Protein AF-A0A2T2XIT1-F1 (afdb_monomer)

Solvent-accessible surface area (backbone atoms only — not comparable to full-atom values): 19067 Å² total; per-residue (Å²): 133,93,66,60,80,88,23,51,51,83,54,64,69,61,53,52,52,50,40,67,77,45,30,64,23,37,41,34,37,58,73,87,85,52,78,48,74,45,82,32,58,40,48,78,48,75,56,98,89,37,48,34,39,38,34,58,44,53,60,85,50,64,64,63,62,37,29,72,80,38,32,56,35,38,36,37,33,76,56,44,42,32,81,44,63,34,88,48,41,94,59,97,61,78,60,51,73,30,37,32,39,37,43,37,33,27,45,40,41,76,54,53,72,68,61,36,52,52,53,51,34,54,50,32,39,68,69,14,65,85,38,92,89,43,65,27,52,87,73,50,57,67,72,58,52,58,56,56,51,70,52,40,42,42,36,37,28,44,46,77,43,79,48,38,36,46,38,58,60,45,87,50,57,72,65,36,44,51,40,45,33,58,51,22,59,70,40,91,50,66,35,27,29,47,41,22,52,50,37,60,73,73,40,75,57,56,95,73,71,68,68,77,50,98,57,53,71,67,53,30,51,48,50,19,52,53,25,45,50,52,24,49,57,50,68,69,46,89,80,69,47,75,66,49,52,53,49,32,51,51,26,24,52,50,12,29,51,28,23,72,75,73,49,53,68,68,48,38,22,52,24,28,33,49,40,9,47,51,28,36,65,73,61,38,25,70,64,3,38,54,24,7,52,50,11,36,47,41,22,63,78,65,65,48,56,41,61,61,38,16,50,18,25,37,28,37,14,32,10,24,47,52,62,67,36,61,67,57,15,54,55,22,46,54,50,16,53,56,22,33,75,65,33,86,51,65,70,62,26,54,51,52,52,46,50,54,70,20,45,85,75,62,49,80,66,132

Radius of gyration: 33.65 Å; Cα contacts (8 Å, |Δi|>4): 587; chains: 1; bounding box: 73×57×92 Å

Secondary structure (DSSP, 8-state):
----GGGB---HHHHHHHHHHS-EEEEEEE-SSSEEEEEEE-EEEEETTEEEEEEEEETT-THHHHHHH--EEEEEEEEEEEEE-GGGSSS----EEEEEEEEEEEEEEEPPHHHHHHHHHHHHHHHHTTSTT---GGGS-HHHHHHHHTTEEEEEEEEEEEEEEEESSTTS-HHHHHHHHHHHHH-S-HHHHHHHHHHHHH----TTS----SS-HHHHHHHHHHHHHHHHHHHH-TT--HHHHHHHHHHHHHHHHHHHHH--HHHHHHHHHHHHHHHHHTT-HHHHHHHHHHHHHHHHHTT--HHHHHHHHHHHHHHHHHHT-HHHHHHHHHHHHHHHHH-SSHHHHHHHHHHHHTTTTTPPP-

InterPro domains:
  IPR007396 Transcriptional regulator PAI 2-type [PF04299] (1-160)
  IPR007396 Transcriptional regulator PAI 2-type [PTHR35802] (1-203)
  IPR012349 FMN-binding split barrel [G3DSA:2.30.110.10] (1-202)

Nearest PDB structures (foldseek):
  4gyo-assembly3_B  TM=5.895E-01  e=9.498E-02  Bacillus subtilis subsp. subtilis str. 168
  4gyo-assembly2_A  TM=5.254E-01  e=9.965E-02  Bacillus subtilis subsp. subtilis str. 168
  4i1a-assembly3_B  TM=3.507E-01  e=1.609E-02  Bacillus subtilis subsp. subtilis str. 168
  4i9e-assembly1_B  TM=5.299E-01  e=3.641E-01  Bacillus subtilis subsp. subtilis str. 168
  8rst-assembly1_A-2  TM=5.987E-01  e=1.046E+00  Bacillus phage phi3T

Sequence (366 aa):
MYIPKYFRLDDMEQVIDLITQQPLGILVTYDGTQSIASHIPFEASVTNGTIALTGHVARANPIWQVLQNSPDALVIFQGPHAYISSSWYEDINVPTWNYLAIHLYGKARIITDDEFRSAMKDLLDRYEVSRPQGRPWNALPSDFRESQMKGIVGLKILMTRVEAAAKMSQNRNPHDYQNIISALERSPDYHDRQVGQIMKHLGHKTEGAQSQAPIDVQVHRTLAAELFNLTWDLIEKTDRTAIDDDQMVNAAHASRWHWGMVGTPLNLARGEWQISRVYSLIGRAEPALFHAKKSLALCLDHQLGDFDLGFAYEAMARACAVQGDLAGRDDNIALAKKCAARVGKESDRSWLLKNVDTIQSLSLPQ

Mean predicted aligned error: 14.79 Å

Foldseek 3Di:
DDADPLFFDPDVVVVLVLCVVQQFKWKWDDQPDDIDIDTWRWDWDDDPNWIKTKTKDFPPPCVQVSLVVPQKIKIKTWAFKDKADCVLDPDDDDIDMWTKMKIFIWGKDWDDPVVVLVVQQVVQCVPFVPDDVGQHPVNDDPVVVVVVPVRMTMMMTITDDMTITGRLVLVDAQSSLVSQLVVLCPDPDPSSNVSSVVSVVVDRPHVPPPPVPVADLVRLVVLLVVLLVLLVVLQPDPDDDPVSLVSSLVSLVSSLVSCVVHNDLLSNLVSLLSNLLSCLLVLNLPSNQVSLVVSCCSCVVVVPALLSNLSSLLSQLSSCVSVVNNVSNVVSLVSSLVSLVVPPDPVSSVLSNQSSVCSNVSGHRD

pLDDT: mean 92.34, std 10.16, range [34.38, 98.69]

Organism: NCBI:txid453960

Structure (mmCIF, N/CA/C/O backbone):
data_AF-A0A2T2XIT1-F1
#
_entry.id   AF-A0A2T2XIT1-F1
#
loop_
_atom_site.group_PDB
_atom_site.id
_atom_site.type_symbol
_atom_site.label_atom_id
_atom_site.label_alt_id
_atom_site.label_comp_id
_atom_site.label_asym_id
_atom_site.label_entity_id
_atom_site.label_seq_id
_atom_site.pdbx_PDB_ins_code
_atom_site.Cartn_x
_atom_site.Cartn_y
_atom_site.Cartn_z
_atom_site.occupancy
_atom_site.B_iso_or_equiv
_atom_site.auth_seq_id
_atom_site.auth_comp_id
_atom_site.auth_asym_id
_atom_site.auth_atom_id
_atom_site.pdbx_PDB_model_num
ATOM 1 N N . MET A 1 1 ? -1.911 0.718 -11.325 1.00 88.06 1 MET A N 1
ATOM 2 C CA . MET A 1 1 ? -2.308 -0.595 -10.777 1.00 88.06 1 MET A CA 1
ATOM 3 C C . MET A 1 1 ? -2.778 -0.415 -9.345 1.00 88.06 1 MET A C 1
ATOM 5 O O . MET A 1 1 ? -2.295 0.477 -8.661 1.00 88.06 1 MET A O 1
ATOM 9 N N . TYR A 1 2 ? -3.737 -1.223 -8.891 1.00 88.25 2 TYR A N 1
ATOM 10 C CA . TYR A 1 2 ? -4.171 -1.196 -7.493 1.00 88.25 2 TYR A CA 1
ATOM 11 C C . TYR A 1 2 ? -3.200 -2.010 -6.632 1.00 88.25 2 TYR A C 1
ATOM 13 O O . TYR A 1 2 ? -3.006 -3.198 -6.889 1.00 88.25 2 TYR A O 1
ATOM 21 N N . ILE A 1 3 ? -2.598 -1.378 -5.621 1.00 91.31 3 ILE A N 1
ATOM 22 C CA . ILE A 1 3 ? -1.613 -2.016 -4.739 1.00 91.31 3 ILE A CA 1
ATOM 23 C C . ILE A 1 3 ? -2.051 -1.832 -3.280 1.00 91.31 3 ILE A C 1
ATOM 25 O O . ILE A 1 3 ? -1.960 -0.722 -2.743 1.00 91.31 3 ILE A O 1
ATOM 29 N N . PRO A 1 4 ? -2.522 -2.899 -2.608 1.00 88.31 4 PRO A N 1
ATOM 30 C CA . PRO A 1 4 ? -2.751 -2.871 -1.169 1.00 88.31 4 PRO A CA 1
ATOM 31 C C . PRO A 1 4 ? -1.506 -2.398 -0.409 1.00 88.31 4 PRO A C 1
ATOM 33 O O . PRO A 1 4 ? -0.383 -2.734 -0.779 1.00 88.31 4 PRO A O 1
ATOM 36 N N . LYS A 1 5 ? -1.698 -1.660 0.693 1.00 82.19 5 LYS A N 1
ATOM 37 C CA . LYS A 1 5 ? -0.603 -1.056 1.482 1.00 82.19 5 LYS A CA 1
ATOM 38 C C . LYS A 1 5 ? 0.491 -2.057 1.875 1.00 82.19 5 LYS A C 1
ATOM 40 O O . LYS A 1 5 ? 1.664 -1.720 1.799 1.00 82.19 5 LYS A O 1
ATOM 45 N N . TYR A 1 6 ? 0.119 -3.286 2.233 1.00 79.62 6 TYR A N 1
ATOM 46 C CA . TYR A 1 6 ? 1.063 -4.343 2.617 1.00 79.62 6 TYR A CA 1
ATOM 47 C C . TYR A 1 6 ? 2.075 -4.706 1.523 1.00 79.62 6 TYR A C 1
ATOM 49 O O . TYR A 1 6 ? 3.191 -5.115 1.847 1.00 79.62 6 TYR A O 1
ATOM 57 N N . PHE A 1 7 ? 1.681 -4.549 0.256 1.00 89.50 7 PHE A N 1
ATOM 58 C CA . PHE A 1 7 ? 2.429 -4.999 -0.918 1.00 89.50 7 PHE A CA 1
ATOM 59 C C . PHE A 1 7 ? 3.111 -3.859 -1.669 1.00 89.50 7 PHE A C 1
ATOM 61 O O . PHE A 1 7 ? 3.769 -4.118 -2.671 1.00 89.50 7 PHE A O 1
ATOM 68 N N . ARG A 1 8 ? 2.943 -2.608 -1.226 1.00 89.88 8 ARG A N 1
ATOM 69 C CA . ARG A 1 8 ? 3.625 -1.470 -1.842 1.00 89.88 8 ARG A CA 1
ATOM 70 C C . ARG A 1 8 ? 5.126 -1.547 -1.594 1.00 89.88 8 ARG A C 1
ATOM 72 O O . ARG A 1 8 ? 5.561 -1.821 -0.475 1.00 89.88 8 ARG A O 1
ATOM 79 N N . LEU A 1 9 ? 5.883 -1.303 -2.656 1.00 88.69 9 LEU A N 1
ATOM 80 C CA . LEU A 1 9 ? 7.324 -1.121 -2.622 1.00 88.69 9 LEU A CA 1
ATOM 81 C C . LEU A 1 9 ? 7.610 0.365 -2.863 1.00 88.69 9 LEU A C 1
ATOM 83 O O . LEU A 1 9 ? 7.643 0.814 -4.004 1.00 88.69 9 LEU A O 1
ATOM 87 N N . ASP A 1 10 ? 7.736 1.124 -1.775 1.00 84.50 10 ASP A N 1
ATOM 88 C CA . ASP A 1 10 ? 7.898 2.586 -1.821 1.00 84.50 10 ASP A CA 1
ATOM 89 C C . ASP A 1 10 ? 9.383 3.020 -1.835 1.00 84.50 10 ASP A C 1
ATOM 91 O O . ASP A 1 10 ? 9.687 4.187 -2.076 1.00 84.50 10 ASP A O 1
ATOM 95 N N . ASP A 1 11 ? 10.312 2.091 -1.583 1.00 85.50 11 ASP A N 1
ATOM 96 C CA . ASP A 1 11 ? 11.753 2.347 -1.624 1.00 85.50 11 ASP A CA 1
ATOM 97 C C . ASP A 1 11 ? 12.245 2.405 -3.077 1.00 85.50 11 ASP A C 1
ATOM 99 O O . ASP A 1 11 ? 12.305 1.398 -3.788 1.00 85.50 11 ASP A O 1
ATOM 103 N N . MET A 1 12 ? 12.587 3.614 -3.516 1.00 86.56 12 MET A N 1
ATOM 104 C CA . MET A 1 12 ? 12.996 3.873 -4.889 1.00 86.56 12 MET A CA 1
ATOM 105 C C . MET A 1 12 ? 14.352 3.262 -5.244 1.00 86.56 12 MET A C 1
ATOM 107 O O . MET A 1 12 ? 14.532 2.887 -6.402 1.00 86.56 12 MET A O 1
ATOM 111 N N . GLU A 1 13 ? 15.277 3.124 -4.290 1.00 87.19 13 GLU A N 1
ATOM 112 C CA . GLU A 1 13 ? 16.561 2.456 -4.540 1.00 87.19 13 GLU A CA 1
ATOM 113 C C . GLU A 1 13 ? 16.319 0.977 -4.845 1.00 87.19 13 GLU A C 1
ATOM 115 O O . GLU A 1 13 ? 16.775 0.478 -5.873 1.00 87.19 13 GLU A O 1
ATOM 120 N N . GLN A 1 14 ? 15.466 0.317 -4.053 1.00 85.94 14 GLN A N 1
ATOM 121 C CA . GLN A 1 14 ? 15.066 -1.069 -4.317 1.00 85.94 14 GLN A CA 1
ATOM 122 C C . GLN A 1 14 ? 14.370 -1.224 -5.673 1.00 85.94 14 GLN A C 1
ATOM 124 O O . GLN A 1 14 ? 14.633 -2.181 -6.399 1.00 85.94 14 GLN A O 1
ATOM 129 N N . VAL A 1 15 ? 13.492 -0.288 -6.054 1.00 90.06 15 VAL A N 1
ATOM 130 C CA . VAL A 1 15 ? 12.851 -0.306 -7.380 1.00 90.06 15 VAL A CA 1
ATOM 131 C C . VAL A 1 15 ? 13.895 -0.249 -8.500 1.00 90.06 15 VAL A C 1
ATOM 133 O O . VAL A 1 15 ? 13.788 -0.997 -9.471 1.00 90.06 15 VAL A O 1
ATOM 136 N N . ILE A 1 16 ? 14.908 0.609 -8.379 1.00 90.88 16 ILE A N 1
ATOM 137 C CA . ILE A 1 16 ? 15.967 0.754 -9.388 1.00 90.88 16 ILE A CA 1
ATOM 138 C C . ILE A 1 16 ? 16.855 -0.489 -9.443 1.00 90.88 16 ILE A C 1
ATOM 140 O O . ILE A 1 16 ? 17.170 -0.963 -10.539 1.00 90.88 16 ILE A O 1
ATOM 144 N N . ASP A 1 17 ? 17.217 -1.051 -8.293 1.00 88.69 17 ASP A N 1
ATOM 145 C CA . ASP A 1 17 ? 17.997 -2.286 -8.217 1.00 88.69 17 ASP A CA 1
ATOM 146 C C . ASP A 1 17 ? 17.271 -3.442 -8.908 1.00 88.69 17 ASP A C 1
ATOM 148 O O . ASP A 1 17 ? 17.875 -4.195 -9.675 1.00 88.69 17 ASP A O 1
ATOM 152 N N . LEU A 1 18 ? 15.956 -3.547 -8.711 1.00 89.19 18 LEU A N 1
ATOM 153 C CA . LEU A 1 18 ? 15.125 -4.561 -9.357 1.00 89.19 18 LEU A CA 1
ATOM 154 C C . LEU A 1 18 ? 15.066 -4.385 -10.876 1.00 89.19 18 LEU A C 1
ATOM 156 O O . LEU A 1 18 ? 15.228 -5.361 -11.607 1.00 89.19 18 LEU A O 1
ATOM 160 N N . ILE A 1 19 ? 14.891 -3.153 -11.361 1.00 92.88 19 ILE A N 1
ATOM 161 C CA . ILE A 1 19 ? 14.938 -2.853 -12.802 1.00 92.88 19 ILE A CA 1
ATOM 162 C C . ILE A 1 19 ? 16.310 -3.226 -13.375 1.00 92.88 19 ILE A C 1
ATOM 164 O O . ILE A 1 19 ? 16.397 -3.810 -14.451 1.00 92.88 19 ILE A O 1
ATOM 168 N N . THR A 1 20 ? 17.387 -2.942 -12.643 1.00 89.69 20 THR A N 1
ATOM 169 C CA . THR A 1 20 ? 18.760 -3.239 -13.076 1.00 89.69 20 THR A CA 1
ATOM 170 C C . THR A 1 20 ? 19.020 -4.745 -13.150 1.00 89.69 20 THR A C 1
ATOM 172 O O . THR A 1 20 ? 19.697 -5.214 -14.064 1.00 89.69 20 THR A O 1
ATOM 175 N N . GLN A 1 21 ? 18.456 -5.523 -12.223 1.00 87.31 21 GLN A N 1
ATOM 176 C CA . GLN A 1 21 ? 18.542 -6.987 -12.227 1.00 87.31 21 GLN A CA 1
ATOM 177 C C . GLN A 1 21 ? 17.651 -7.632 -13.300 1.00 87.31 21 GLN A C 1
ATOM 179 O O . GLN A 1 21 ? 17.937 -8.742 -13.754 1.00 87.31 21 GLN A O 1
ATOM 184 N N . GLN A 1 22 ? 16.579 -6.953 -13.712 1.00 89.38 22 GLN A N 1
ATOM 185 C CA . GLN A 1 22 ? 15.609 -7.435 -14.696 1.00 89.38 22 GLN A CA 1
ATOM 186 C C . GLN A 1 22 ? 15.346 -6.372 -15.766 1.00 89.38 22 GLN A C 1
ATOM 188 O O . GLN A 1 22 ? 14.248 -5.828 -15.855 1.00 89.38 22 GLN A O 1
ATOM 193 N N . PRO A 1 23 ? 16.341 -6.087 -16.620 1.00 93.31 23 PRO A N 1
ATOM 194 C CA . PRO A 1 23 ? 16.310 -4.931 -17.511 1.00 93.31 23 PRO A CA 1
ATOM 195 C C . PRO A 1 23 ? 15.331 -5.087 -18.679 1.00 93.31 23 PRO A C 1
ATOM 197 O O . PRO A 1 23 ? 15.067 -4.119 -19.384 1.00 93.31 23 PRO A O 1
ATOM 200 N N . LEU A 1 24 ? 14.789 -6.283 -18.931 1.00 96.06 24 LEU A N 1
ATOM 201 C CA . LEU A 1 24 ? 13.838 -6.511 -20.017 1.00 96.06 24 LEU A CA 1
ATOM 202 C C . LEU A 1 24 ? 12.430 -6.060 -19.600 1.00 96.06 24 LEU A C 1
ATOM 204 O O . LEU A 1 24 ? 11.687 -6.812 -18.973 1.00 96.06 24 LEU A O 1
ATOM 208 N N . GLY A 1 25 ? 12.067 -4.835 -19.971 1.00 97.81 25 GLY A N 1
ATOM 209 C CA . GLY A 1 25 ? 10.743 -4.270 -19.729 1.00 97.81 25 GLY A CA 1
ATOM 210 C C . GLY A 1 25 ? 9.798 -4.440 -20.917 1.00 97.81 25 GLY A C 1
ATOM 211 O O . GLY A 1 25 ? 10.217 -4.660 -22.054 1.00 97.81 25 GLY A O 1
ATOM 212 N N . ILE A 1 26 ? 8.501 -4.284 -20.667 1.00 98.56 26 ILE A N 1
ATOM 213 C CA . ILE A 1 26 ? 7.461 -4.191 -21.694 1.00 98.56 26 ILE A CA 1
ATOM 214 C C . ILE A 1 26 ? 7.050 -2.728 -21.801 1.00 98.56 26 ILE A C 1
ATOM 216 O O . ILE A 1 26 ? 6.405 -2.191 -20.903 1.00 98.56 26 ILE A O 1
ATOM 220 N N . LEU A 1 27 ? 7.423 -2.081 -22.901 1.00 98.56 27 LEU A N 1
ATOM 221 C CA . LEU A 1 27 ? 6.946 -0.749 -23.248 1.00 98.56 27 LEU A CA 1
ATOM 222 C C . LEU A 1 27 ? 5.565 -0.864 -23.881 1.00 98.56 27 LEU A C 1
ATOM 224 O O . LEU A 1 27 ? 5.416 -1.550 -24.887 1.00 98.56 27 LEU A O 1
ATOM 228 N N . VAL A 1 28 ? 4.591 -0.155 -23.326 1.00 98.31 28 VAL A N 1
ATOM 229 C CA . VAL A 1 28 ? 3.219 -0.047 -23.813 1.00 98.31 28 VAL A CA 1
ATOM 230 C C . VAL A 1 28 ? 2.926 1.413 -24.144 1.00 98.31 28 VAL A C 1
ATOM 232 O O . VAL A 1 28 ? 3.193 2.312 -23.345 1.00 98.31 28 VAL A O 1
ATOM 235 N N . THR A 1 29 ? 2.350 1.648 -25.317 1.00 97.56 29 THR A N 1
ATOM 236 C CA . THR A 1 29 ? 1.834 2.958 -25.737 1.00 97.56 29 THR A CA 1
ATOM 237 C C . THR A 1 29 ? 0.494 2.785 -26.458 1.00 97.56 29 THR A C 1
ATOM 239 O O . THR A 1 29 ? 0.029 1.660 -26.648 1.00 97.56 29 THR A O 1
ATOM 242 N N . TYR A 1 30 ? -0.160 3.888 -26.812 1.00 96.12 30 TYR A N 1
ATOM 243 C CA . TYR A 1 30 ? -1.478 3.916 -27.440 1.00 96.12 30 TYR A CA 1
ATOM 244 C C . TYR A 1 30 ? -1.423 4.750 -28.718 1.00 96.12 30 TYR A C 1
ATOM 246 O O . TYR A 1 30 ? -1.049 5.922 -28.676 1.00 96.12 30 TYR A O 1
ATOM 254 N N . ASP A 1 31 ? -1.806 4.155 -29.847 1.00 93.44 31 ASP A N 1
ATOM 255 C CA . ASP A 1 31 ? -1.723 4.799 -31.166 1.00 93.44 31 ASP A CA 1
ATOM 256 C C . ASP A 1 31 ? -2.936 5.683 -31.513 1.00 93.44 31 ASP A C 1
ATOM 258 O O . ASP A 1 31 ? -3.019 6.225 -32.613 1.00 93.44 31 ASP A O 1
ATOM 262 N N . GLY A 1 32 ? -3.878 5.843 -30.578 1.00 93.25 32 GLY A N 1
ATOM 263 C CA . GLY A 1 32 ? -5.159 6.513 -30.807 1.00 93.25 32 GLY A CA 1
ATOM 264 C C . GLY A 1 32 ? -6.320 5.541 -31.028 1.00 93.25 32 GLY A C 1
ATOM 265 O O . GLY A 1 32 ? -7.470 5.927 -30.815 1.00 93.25 32 GLY A O 1
ATOM 266 N N . THR A 1 33 ? -6.031 4.282 -31.370 1.00 94.38 33 THR A N 1
ATOM 267 C CA . THR A 1 33 ? -7.023 3.228 -31.642 1.00 94.38 33 THR A CA 1
ATOM 268 C C . THR A 1 33 ? -6.829 1.976 -30.788 1.00 94.38 33 THR A C 1
ATOM 270 O O . THR A 1 33 ? -7.809 1.382 -30.340 1.00 94.38 33 THR A O 1
ATOM 273 N N . GLN A 1 34 ? -5.584 1.581 -30.522 1.00 95.06 34 GLN A N 1
ATOM 274 C CA . GLN A 1 34 ? -5.239 0.389 -29.755 1.00 95.06 34 GLN A CA 1
ATOM 275 C C . GLN A 1 34 ? -3.923 0.566 -28.995 1.00 95.06 34 GLN A C 1
ATOM 277 O O . GLN A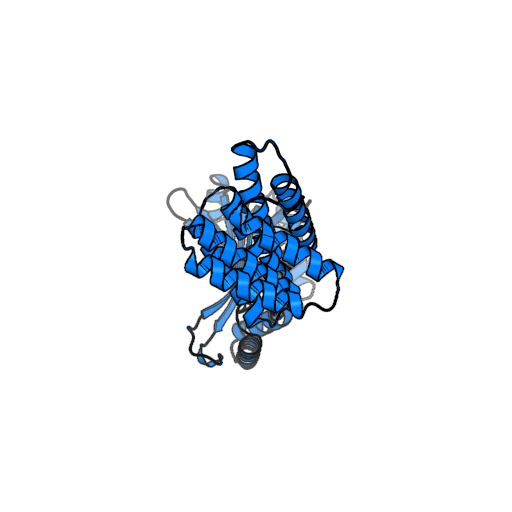 1 34 ? -3.083 1.414 -29.312 1.00 95.06 34 GLN A O 1
ATOM 282 N N . SER A 1 35 ? -3.734 -0.262 -27.969 1.00 96.31 35 SER A N 1
ATOM 283 C CA . SER A 1 35 ? -2.448 -0.369 -27.290 1.00 96.31 35 SER A CA 1
ATOM 284 C C . SER A 1 35 ? -1.481 -1.214 -28.112 1.00 96.31 35 SER A C 1
ATOM 286 O O . SER A 1 35 ? -1.832 -2.299 -28.571 1.00 96.31 35 SER A O 1
ATOM 288 N N . ILE A 1 36 ? -0.243 -0.746 -28.237 1.00 95.62 36 ILE A N 1
ATOM 289 C CA . ILE A 1 36 ? 0.864 -1.504 -28.821 1.00 95.62 36 ILE A CA 1
ATOM 290 C C . ILE A 1 36 ? 1.941 -1.722 -27.764 1.00 95.62 36 ILE A C 1
ATOM 292 O O . ILE A 1 36 ? 2.156 -0.867 -26.902 1.00 95.62 36 ILE A O 1
ATOM 296 N N . ALA A 1 37 ? 2.613 -2.869 -27.831 1.00 97.75 37 ALA A N 1
ATOM 297 C CA . ALA A 1 37 ? 3.621 -3.253 -26.856 1.00 97.75 37 ALA A CA 1
ATOM 298 C C . ALA A 1 37 ? 4.911 -3.745 -27.517 1.00 97.75 37 ALA A C 1
ATOM 300 O O . ALA A 1 37 ? 4.900 -4.303 -28.615 1.00 97.75 37 ALA A O 1
ATOM 301 N N . SER A 1 38 ? 6.045 -3.548 -26.851 1.00 98.00 38 SER A N 1
ATOM 302 C CA . SER A 1 38 ? 7.346 -4.076 -27.268 1.00 98.00 38 SER A CA 1
ATOM 303 C C . SER A 1 38 ? 8.192 -4.444 -26.057 1.00 98.00 38 SER A C 1
ATOM 305 O O . SER A 1 38 ? 8.284 -3.674 -25.104 1.00 98.00 38 SER A O 1
ATOM 307 N N . HIS A 1 39 ? 8.830 -5.612 -26.112 1.00 98.06 39 HIS A N 1
ATOM 308 C CA . HIS A 1 39 ? 9.788 -6.051 -25.100 1.00 98.06 39 HIS A CA 1
ATOM 309 C C . HIS A 1 39 ? 11.143 -5.406 -25.403 1.00 98.06 39 HIS A C 1
ATOM 311 O O . HIS A 1 39 ? 11.679 -5.596 -26.496 1.00 98.06 39 HIS A O 1
ATOM 317 N N . ILE A 1 40 ? 11.661 -4.604 -24.476 1.00 96.50 40 ILE A N 1
ATOM 318 C CA . ILE A 1 40 ? 12.835 -3.751 -24.677 1.00 96.50 40 ILE A CA 1
ATOM 319 C C . ILE A 1 40 ? 13.733 -3.833 -23.437 1.00 96.50 40 ILE A C 1
ATOM 321 O O . ILE A 1 40 ? 13.252 -3.613 -22.324 1.00 96.50 40 ILE A O 1
ATOM 325 N N . PRO A 1 41 ? 15.037 -4.115 -23.603 1.00 95.44 41 PRO A N 1
ATOM 326 C CA . PRO A 1 41 ? 16.015 -3.901 -22.548 1.00 95.44 41 PRO A CA 1
ATOM 327 C C . PRO A 1 41 ? 16.156 -2.407 -22.239 1.00 95.44 41 PRO A C 1
ATOM 329 O O . PRO A 1 41 ? 16.408 -1.604 -23.142 1.00 95.44 41 PRO A O 1
ATOM 332 N N . PHE A 1 42 ? 16.014 -2.044 -20.970 1.00 96.38 42 PHE A N 1
ATOM 333 C CA . PHE A 1 42 ? 16.132 -0.680 -20.486 1.00 96.38 42 PHE A CA 1
ATOM 334 C C . PHE A 1 42 ? 17.285 -0.516 -19.507 1.00 96.38 42 PHE A C 1
ATOM 336 O O . PHE A 1 42 ? 17.511 -1.323 -18.610 1.00 96.38 42 PHE A O 1
ATOM 343 N N . GLU A 1 43 ? 17.951 0.614 -19.666 1.00 93.31 43 GLU A N 1
ATOM 344 C CA . GLU A 1 43 ? 18.967 1.147 -18.784 1.00 93.31 43 GLU A CA 1
ATOM 345 C C . GLU A 1 43 ? 18.349 2.241 -17.918 1.00 93.31 43 GLU A C 1
ATOM 347 O O . GLU A 1 43 ? 17.889 3.264 -18.437 1.00 93.31 43 GLU A O 1
ATOM 352 N N . ALA A 1 44 ? 18.301 2.008 -16.606 1.00 94.00 44 ALA A N 1
ATOM 353 C CA . ALA A 1 44 ? 17.771 2.964 -15.646 1.00 94.00 44 ALA A CA 1
ATOM 354 C C . ALA A 1 44 ? 18.863 3.923 -15.163 1.00 94.00 44 ALA A C 1
ATOM 356 O O . ALA A 1 44 ? 19.982 3.519 -14.854 1.00 94.00 44 ALA A O 1
ATOM 357 N N . SER A 1 45 ? 18.522 5.204 -15.061 1.00 90.94 45 SER A N 1
ATOM 358 C CA . SER A 1 45 ? 19.355 6.210 -14.409 1.00 90.94 45 SER A CA 1
ATOM 359 C C . SER A 1 45 ? 18.503 7.172 -13.593 1.00 90.94 45 SER A C 1
ATOM 361 O O . SER A 1 45 ? 17.316 7.360 -13.865 1.00 90.94 45 SER A O 1
ATOM 363 N N . VAL A 1 46 ? 19.111 7.783 -12.578 1.00 90.81 46 VAL A N 1
ATOM 364 C CA . VAL A 1 46 ? 18.459 8.785 -11.730 1.00 90.81 46 VAL A CA 1
ATOM 365 C C . VAL A 1 46 ? 19.195 10.103 -11.861 1.00 90.81 46 VAL A C 1
ATOM 367 O O . VAL A 1 46 ? 20.416 10.166 -11.748 1.00 90.81 46 VAL A O 1
ATOM 370 N N . THR A 1 47 ? 18.458 11.182 -12.090 1.00 85.88 47 THR A N 1
ATOM 371 C CA . THR A 1 47 ? 19.008 12.541 -12.079 1.00 85.88 47 THR A CA 1
ATOM 372 C C . THR A 1 47 ? 18.042 13.447 -11.337 1.00 85.88 47 THR A C 1
ATOM 374 O O . THR A 1 47 ? 16.869 13.516 -11.696 1.00 85.88 47 THR A O 1
ATOM 377 N N . ASN A 1 48 ? 18.514 14.123 -10.284 1.00 85.06 48 ASN A N 1
ATOM 378 C CA . ASN A 1 48 ? 17.693 14.999 -9.435 1.00 85.06 48 ASN A CA 1
ATOM 379 C C . ASN A 1 48 ? 16.389 14.325 -8.955 1.00 85.06 48 ASN A C 1
ATOM 381 O O . ASN A 1 48 ? 15.314 14.917 -9.018 1.00 85.06 48 ASN A O 1
ATOM 385 N N . GLY A 1 49 ? 16.469 13.051 -8.554 1.00 81.50 49 GLY A N 1
ATOM 386 C CA . GLY A 1 49 ? 15.315 12.267 -8.093 1.00 81.50 49 GLY A CA 1
ATOM 387 C C . GLY A 1 49 ? 14.347 11.809 -9.193 1.00 81.50 49 GLY A C 1
ATOM 388 O O . GLY A 1 49 ? 13.366 11.139 -8.891 1.00 81.50 49 GLY A O 1
ATOM 389 N N . THR A 1 50 ? 14.608 12.127 -10.464 1.00 88.62 50 THR A N 1
ATOM 390 C CA . THR A 1 50 ? 13.803 11.660 -11.602 1.00 88.62 50 THR A CA 1
ATOM 391 C C . THR A 1 50 ? 14.440 10.424 -12.224 1.00 88.62 50 THR A C 1
ATOM 393 O O . THR A 1 50 ? 15.616 10.455 -12.589 1.00 88.62 50 THR A O 1
ATOM 396 N N . ILE A 1 51 ? 13.657 9.354 -12.383 1.00 93.56 51 ILE A N 1
ATOM 397 C CA . ILE A 1 51 ? 14.085 8.149 -13.102 1.00 93.56 51 ILE A CA 1
ATOM 398 C C . ILE A 1 51 ? 13.957 8.383 -14.606 1.00 93.56 51 ILE A C 1
ATOM 400 O O . ILE A 1 51 ? 12.913 8.818 -15.098 1.00 93.56 51 ILE A O 1
ATOM 404 N N . ALA A 1 52 ? 15.003 8.032 -15.344 1.00 95.62 52 ALA A N 1
ATOM 405 C CA . ALA A 1 52 ? 14.983 7.916 -16.789 1.00 95.62 52 ALA A CA 1
ATOM 406 C C . ALA A 1 52 ? 15.259 6.467 -17.196 1.00 95.62 52 ALA A C 1
ATOM 408 O O . ALA A 1 52 ? 16.161 5.829 -16.660 1.00 95.62 52 ALA A O 1
ATOM 409 N N . LEU A 1 53 ? 14.503 5.966 -18.171 1.00 97.19 53 LEU A N 1
ATOM 410 C CA . LEU A 1 53 ? 14.788 4.692 -18.828 1.00 97.19 53 LEU A CA 1
ATOM 411 C C . LEU A 1 53 ? 15.272 4.956 -20.246 1.00 97.19 53 LEU A C 1
ATOM 413 O O . LEU A 1 53 ? 14.617 5.683 -20.995 1.00 97.19 53 LEU A O 1
ATOM 417 N N . THR A 1 54 ? 16.397 4.353 -20.614 1.00 97.12 54 THR A N 1
ATOM 418 C CA . THR A 1 54 ? 16.969 4.437 -21.961 1.00 97.12 54 THR A CA 1
ATOM 419 C C . THR A 1 54 ? 16.964 3.058 -22.599 1.00 97.12 54 THR A C 1
ATOM 421 O O . THR A 1 54 ? 17.413 2.094 -21.993 1.00 97.12 54 THR A O 1
ATOM 424 N N . GLY A 1 55 ? 16.435 2.947 -23.810 1.00 96.75 55 GLY A N 1
ATOM 425 C CA . GLY A 1 55 ? 16.347 1.687 -24.544 1.00 96.75 55 GLY A CA 1
ATOM 426 C C . GLY A 1 55 ? 16.381 1.939 -26.042 1.00 96.75 55 GLY A C 1
ATOM 427 O O . GLY A 1 55 ? 16.519 3.079 -26.487 1.00 96.75 55 GLY A O 1
ATOM 428 N N . HIS A 1 56 ? 16.248 0.889 -26.843 1.00 97.44 56 HIS A N 1
ATOM 429 C CA . HIS A 1 56 ? 16.152 1.041 -28.290 1.00 97.44 56 HIS A CA 1
ATOM 430 C C . HIS A 1 56 ? 15.243 -0.009 -28.914 1.00 97.44 56 HIS A C 1
ATOM 432 O O . HIS A 1 56 ? 15.013 -1.081 -28.359 1.00 97.44 56 HIS A O 1
ATOM 438 N N . VAL A 1 57 ? 14.744 0.311 -30.102 1.00 97.81 57 VAL A N 1
ATOM 439 C CA . VAL A 1 57 ? 13.943 -0.595 -30.927 1.00 97.81 57 VAL A CA 1
ATOM 440 C C . VAL A 1 57 ? 14.514 -0.667 -32.333 1.00 97.81 57 VAL A C 1
ATOM 442 O O . VAL A 1 57 ? 15.203 0.250 -32.781 1.00 97.81 57 VAL A O 1
ATOM 445 N N . ALA A 1 58 ? 14.208 -1.743 -33.056 1.00 97.88 58 ALA A N 1
ATOM 446 C CA . ALA A 1 58 ? 14.452 -1.791 -34.492 1.00 97.88 58 ALA A CA 1
ATOM 447 C C . ALA A 1 58 ? 13.727 -0.629 -35.184 1.00 97.88 58 ALA A C 1
ATOM 449 O O . ALA A 1 58 ? 12.584 -0.321 -34.849 1.00 97.88 58 ALA A O 1
ATOM 450 N N . ARG A 1 59 ? 14.348 -0.021 -36.197 1.00 96.88 59 ARG A N 1
ATOM 451 C CA . ARG A 1 59 ? 13.753 1.104 -36.938 1.00 96.88 59 ARG A CA 1
ATOM 452 C C . ARG A 1 59 ? 12.414 0.754 -37.597 1.00 96.88 59 ARG A C 1
ATOM 454 O O . ARG A 1 59 ? 11.574 1.631 -37.769 1.00 96.88 59 ARG A O 1
ATOM 461 N N . ALA A 1 60 ? 12.205 -0.519 -37.930 1.00 97.19 60 ALA A N 1
ATOM 462 C CA . ALA A 1 60 ? 10.950 -1.026 -38.483 1.00 97.19 60 ALA A CA 1
ATOM 463 C C . ALA A 1 60 ? 9.822 -1.183 -37.443 1.00 97.19 60 ALA A C 1
ATOM 465 O O . ALA A 1 60 ? 8.670 -1.358 -37.830 1.00 97.19 60 ALA A O 1
ATOM 466 N N . ASN A 1 61 ? 10.125 -1.139 -36.141 1.00 97.25 61 ASN A N 1
ATOM 467 C CA . ASN A 1 61 ? 9.109 -1.221 -35.096 1.00 97.25 61 ASN A CA 1
ATOM 468 C C . ASN A 1 61 ? 8.314 0.099 -35.049 1.00 97.25 61 ASN A C 1
ATOM 470 O O . ASN A 1 61 ? 8.929 1.132 -34.796 1.00 97.25 61 ASN A O 1
ATOM 474 N N . PRO A 1 62 ? 6.980 0.090 -35.237 1.00 95.06 62 PRO A N 1
ATOM 475 C CA . PRO A 1 62 ? 6.170 1.309 -35.308 1.00 95.06 62 PRO A CA 1
ATOM 476 C C . PRO A 1 62 ? 6.078 2.091 -33.983 1.00 95.06 62 PRO A C 1
ATOM 478 O O . PRO A 1 62 ? 5.586 3.220 -33.962 1.00 95.06 62 PRO A O 1
ATOM 481 N N . ILE A 1 63 ? 6.516 1.506 -32.859 1.00 97.19 63 ILE A N 1
ATOM 482 C CA . ILE A 1 63 ? 6.325 2.093 -31.529 1.00 97.19 63 ILE A CA 1
ATOM 483 C C . ILE A 1 63 ? 7.026 3.444 -31.365 1.00 97.19 63 ILE A C 1
ATOM 485 O O . ILE A 1 63 ? 6.512 4.316 -30.670 1.00 97.19 63 ILE A O 1
ATOM 489 N N . TRP A 1 64 ? 8.165 3.661 -32.032 1.00 97.19 64 TRP A N 1
ATOM 490 C CA . TRP A 1 64 ? 8.879 4.933 -31.924 1.00 97.19 64 TRP A CA 1
ATOM 491 C C . TRP A 1 64 ? 8.154 6.062 -32.669 1.00 97.19 64 TRP A C 1
ATOM 493 O O . TRP A 1 64 ? 8.160 7.191 -32.188 1.00 97.19 64 TRP A O 1
ATOM 503 N N . GLN A 1 65 ? 7.478 5.772 -33.787 1.00 96.31 65 GLN A N 1
ATOM 504 C CA . GLN A 1 65 ? 6.639 6.746 -34.495 1.00 96.31 65 GLN A CA 1
ATOM 505 C C . GLN A 1 65 ? 5.394 7.098 -33.680 1.00 96.31 65 GLN A C 1
ATOM 507 O O . GLN A 1 65 ? 4.998 8.262 -33.631 1.00 96.31 65 GLN A O 1
ATOM 512 N N . VAL A 1 66 ? 4.787 6.112 -33.009 1.00 96.44 66 VAL A N 1
ATOM 513 C CA . VAL A 1 66 ? 3.658 6.372 -32.104 1.00 96.44 66 VAL A CA 1
ATOM 514 C C . VAL A 1 66 ? 4.096 7.297 -30.973 1.00 96.44 66 VAL A C 1
ATOM 516 O O . VAL A 1 66 ? 3.444 8.313 -30.745 1.00 96.44 66 VAL A O 1
ATOM 519 N N . LEU A 1 67 ? 5.247 7.026 -30.352 1.00 96.75 67 LEU A N 1
ATOM 520 C CA . LEU A 1 67 ? 5.788 7.863 -29.279 1.00 96.75 67 LEU A CA 1
ATOM 521 C C . LEU A 1 67 ? 6.162 9.288 -29.715 1.00 96.75 67 LEU A C 1
ATOM 523 O O . LEU A 1 67 ? 6.148 10.195 -28.888 1.00 96.75 67 LEU A O 1
ATOM 527 N N . GLN A 1 68 ? 6.483 9.512 -30.993 1.00 94.25 68 GLN A N 1
ATOM 528 C CA . GLN A 1 68 ? 6.697 10.867 -31.515 1.00 94.25 68 GLN A CA 1
ATOM 529 C C . GLN A 1 68 ? 5.411 11.700 -31.530 1.00 94.25 68 GLN A C 1
ATOM 531 O O . GLN A 1 68 ? 5.464 12.899 -31.271 1.00 94.25 68 GLN A O 1
ATOM 536 N N . ASN A 1 69 ? 4.269 11.071 -31.818 1.00 92.44 69 ASN A N 1
ATOM 537 C CA . ASN A 1 69 ? 2.969 11.743 -31.869 1.00 92.44 69 ASN A CA 1
ATOM 538 C C . ASN A 1 69 ? 2.277 11.783 -30.497 1.00 92.44 69 ASN A C 1
ATOM 540 O O . ASN A 1 69 ? 1.594 12.751 -30.171 1.00 92.44 69 ASN A O 1
ATOM 544 N N . SER A 1 70 ? 2.457 10.734 -29.693 1.00 94.44 70 SER A N 1
ATOM 545 C CA . SER A 1 70 ? 1.883 10.569 -28.360 1.00 94.44 70 SER A CA 1
ATOM 546 C C . SER A 1 70 ? 2.975 10.082 -27.404 1.00 94.44 70 SER A C 1
ATOM 548 O O . SER A 1 70 ? 3.252 8.884 -27.343 1.00 94.44 70 SER A O 1
ATOM 550 N N . PRO A 1 71 ? 3.622 10.982 -26.644 1.00 96.44 71 PRO A N 1
ATOM 551 C CA . PRO A 1 71 ? 4.787 10.625 -25.839 1.00 96.44 71 PRO A CA 1
ATOM 552 C C . PRO A 1 71 ? 4.443 9.795 -24.596 1.00 96.44 71 PRO A C 1
ATOM 554 O O . PRO A 1 71 ? 5.350 9.422 -23.859 1.00 96.44 71 PRO A O 1
ATOM 557 N N . ASP A 1 72 ? 3.167 9.527 -24.315 1.00 98.00 72 ASP A N 1
ATOM 558 C CA . ASP A 1 72 ? 2.770 8.734 -23.154 1.00 98.00 72 ASP A CA 1
ATOM 559 C C . ASP A 1 72 ? 3.210 7.272 -23.280 1.00 98.00 72 ASP A C 1
ATOM 561 O O . ASP A 1 72 ? 2.894 6.566 -24.244 1.00 98.00 72 ASP A O 1
ATOM 565 N N . ALA A 1 73 ? 3.936 6.822 -22.259 1.00 98.12 73 ALA A N 1
ATOM 566 C CA . ALA A 1 73 ? 4.493 5.486 -22.170 1.00 98.12 73 ALA A CA 1
ATOM 567 C C . ALA A 1 73 ? 4.235 4.874 -20.790 1.00 98.12 73 ALA A C 1
ATOM 569 O O . ALA A 1 73 ? 4.396 5.530 -19.758 1.00 98.12 73 ALA A O 1
ATOM 570 N N . LEU A 1 74 ? 3.895 3.587 -20.788 1.00 98.50 74 LEU A N 1
ATOM 571 C CA . LEU A 1 74 ? 3.943 2.708 -19.625 1.00 98.50 74 LEU A CA 1
ATOM 572 C C . LEU A 1 74 ? 5.057 1.686 -19.857 1.00 98.50 74 LEU A C 1
ATOM 574 O O . LEU A 1 74 ? 5.059 1.011 -20.879 1.00 98.50 74 LEU A O 1
ATOM 578 N N . VAL A 1 75 ? 5.980 1.543 -18.913 1.00 98.56 75 VAL A N 1
ATOM 579 C CA . VAL A 1 75 ? 6.970 0.463 -18.909 1.00 98.56 75 VAL A CA 1
ATOM 580 C C . VAL A 1 75 ? 6.680 -0.475 -17.747 1.00 98.56 75 VAL A C 1
ATOM 582 O O . VAL A 1 75 ? 6.577 -0.035 -16.602 1.00 98.56 75 VAL A O 1
ATOM 585 N N . ILE A 1 76 ? 6.530 -1.761 -18.050 1.00 98.31 76 ILE A N 1
ATOM 586 C CA . ILE A 1 76 ? 6.246 -2.818 -17.078 1.00 98.31 76 ILE A CA 1
ATOM 587 C C . ILE A 1 76 ? 7.492 -3.685 -16.923 1.00 98.31 76 ILE A C 1
ATOM 589 O O . ILE A 1 76 ? 7.973 -4.247 -17.905 1.00 98.31 76 ILE A O 1
ATOM 593 N N . PHE A 1 77 ? 7.970 -3.843 -15.694 1.00 97.81 77 PHE A N 1
ATOM 594 C CA . PHE A 1 77 ? 8.943 -4.869 -15.333 1.00 97.81 77 PHE A CA 1
ATOM 595 C C . PHE A 1 77 ? 8.251 -5.922 -14.478 1.00 97.81 77 PHE A C 1
ATOM 597 O O . PHE A 1 77 ? 7.605 -5.601 -13.477 1.00 97.81 77 PHE A O 1
ATOM 604 N N . GLN A 1 78 ? 8.372 -7.179 -14.892 1.00 94.44 78 GLN A N 1
ATOM 605 C CA . GLN A 1 78 ? 7.828 -8.322 -14.171 1.00 94.44 78 GLN A CA 1
ATOM 606 C C . GLN A 1 78 ? 8.973 -9.125 -13.574 1.00 94.44 78 GLN A C 1
ATOM 608 O O . GLN A 1 78 ? 9.871 -9.559 -14.294 1.00 94.44 78 GLN A O 1
ATOM 613 N N . GLY A 1 79 ? 8.887 -9.363 -12.270 1.00 93.69 79 GLY A N 1
ATOM 614 C CA . GLY A 1 79 ? 9.857 -10.175 -11.565 1.00 93.69 79 GLY A CA 1
ATOM 615 C C . GLY A 1 79 ? 9.364 -11.549 -11.162 1.00 93.69 79 GLY A C 1
ATOM 616 O O . GLY A 1 79 ? 8.435 -12.101 -11.768 1.00 93.69 79 GLY A O 1
ATOM 617 N N . PRO A 1 80 ? 10.028 -12.157 -10.164 1.00 95.44 80 PRO A N 1
ATOM 618 C CA . PRO A 1 80 ? 9.680 -13.489 -9.718 1.00 95.44 80 PRO A CA 1
ATOM 619 C C . PRO A 1 80 ? 8.240 -13.559 -9.229 1.00 95.44 80 PRO A C 1
ATOM 621 O O . PRO A 1 80 ? 7.729 -12.623 -8.611 1.00 95.44 80 PRO A O 1
ATOM 624 N N . HIS A 1 81 ? 7.591 -14.675 -9.532 1.00 97.38 81 HIS A N 1
ATOM 625 C CA . HIS A 1 81 ? 6.203 -14.932 -9.194 1.00 97.38 81 HIS A CA 1
ATOM 626 C C . HIS A 1 81 ? 6.001 -16.425 -8.954 1.00 97.38 81 HIS A C 1
ATOM 628 O O . HIS A 1 81 ? 6.663 -17.245 -9.575 1.00 97.38 81 HIS A O 1
ATOM 634 N N . ALA A 1 82 ? 5.103 -16.766 -8.039 1.00 98.25 82 ALA A N 1
ATOM 635 C CA . ALA A 1 82 ? 4.897 -18.137 -7.595 1.00 98.25 82 ALA A CA 1
ATOM 636 C C . ALA A 1 82 ? 3.444 -18.357 -7.181 1.00 98.25 82 ALA A C 1
ATOM 638 O O . ALA A 1 82 ? 2.826 -17.485 -6.554 1.00 98.25 82 ALA A O 1
ATOM 639 N N . TYR A 1 83 ? 2.911 -19.536 -7.492 1.00 97.88 83 TYR A N 1
ATOM 640 C CA . TYR A 1 83 ? 1.636 -19.980 -6.946 1.00 97.88 83 TYR A CA 1
ATOM 641 C C . TYR A 1 83 ? 1.826 -20.409 -5.490 1.00 97.88 83 TYR A C 1
ATOM 643 O O . TYR A 1 83 ? 2.708 -21.200 -5.165 1.00 97.88 83 TYR A O 1
ATOM 651 N N . ILE A 1 84 ? 0.976 -19.898 -4.606 1.00 97.94 84 ILE A N 1
ATOM 652 C CA . ILE A 1 84 ? 0.976 -20.221 -3.185 1.00 97.94 84 ILE A CA 1
ATOM 653 C C . ILE A 1 84 ? -0.194 -21.153 -2.906 1.00 97.94 84 ILE A C 1
ATOM 655 O O . ILE A 1 84 ? -1.356 -20.731 -2.902 1.00 97.94 84 ILE A O 1
ATOM 659 N N . SER A 1 85 ? 0.134 -22.423 -2.672 1.00 96.12 85 SER A N 1
ATOM 660 C CA . SER A 1 85 ? -0.852 -23.444 -2.332 1.00 96.12 85 SER A CA 1
ATOM 661 C C . SER A 1 85 ? -1.424 -23.195 -0.942 1.00 96.12 85 SER A C 1
ATOM 663 O O . SER A 1 85 ? -0.679 -22.964 0.012 1.00 96.12 85 SER A O 1
ATOM 665 N N . SER A 1 86 ? -2.744 -23.318 -0.799 1.00 94.62 86 SER A N 1
ATOM 666 C CA . SER A 1 86 ? -3.386 -23.265 0.515 1.00 94.62 86 SER A CA 1
ATOM 667 C C . SER A 1 86 ? -3.060 -24.465 1.403 1.00 94.62 86 SER A C 1
ATOM 669 O O . SER A 1 86 ? -3.244 -24.386 2.610 1.00 94.62 86 SER A O 1
ATOM 671 N N . SER A 1 87 ? -2.495 -25.541 0.842 1.00 94.38 87 SER A N 1
ATOM 672 C CA . SER A 1 87 ? -1.994 -26.691 1.608 1.00 94.38 87 SER A CA 1
ATOM 673 C C . SER A 1 87 ? -0.773 -26.376 2.482 1.00 94.38 87 SER A C 1
ATOM 675 O O . SER A 1 87 ? -0.283 -27.265 3.170 1.00 94.38 87 SER A O 1
ATOM 677 N N . TRP A 1 88 ? -0.210 -25.170 2.383 1.00 94.25 88 TRP A N 1
ATOM 678 C CA . TRP A 1 88 ? 0.925 -24.727 3.200 1.00 94.25 88 TRP A CA 1
ATOM 679 C C . TRP A 1 88 ? 0.492 -23.909 4.421 1.00 94.25 88 TRP A C 1
ATOM 681 O O . TRP A 1 88 ? 1.353 -23.476 5.186 1.00 94.25 88 TRP A O 1
ATOM 691 N N . TYR A 1 89 ? -0.811 -23.670 4.576 1.00 90.56 89 TYR A N 1
ATOM 692 C CA . TYR A 1 89 ? -1.382 -22.913 5.685 1.00 90.56 89 TYR A CA 1
ATOM 693 C C . TYR A 1 89 ? -1.891 -23.856 6.780 1.00 90.56 89 TYR A C 1
ATOM 695 O O . TYR A 1 89 ? -2.256 -24.995 6.487 1.00 90.56 89 TYR A O 1
ATOM 703 N N . GLU A 1 90 ? -1.943 -23.380 8.023 1.00 84.12 90 GLU A N 1
ATOM 704 C CA . GLU A 1 90 ? -2.528 -24.141 9.140 1.00 84.12 90 GLU A CA 1
ATOM 705 C C . GLU A 1 90 ? -4.051 -24.291 9.005 1.00 84.12 90 GLU A C 1
ATOM 707 O O . GLU A 1 90 ? -4.592 -25.382 9.196 1.00 84.12 90 GLU A O 1
ATOM 712 N N . ASP A 1 91 ? -4.734 -23.209 8.620 1.00 82.50 91 ASP A N 1
ATOM 713 C CA . ASP A 1 91 ? -6.189 -23.161 8.467 1.00 82.50 91 ASP A CA 1
ATOM 714 C C . ASP A 1 91 ? -6.634 -23.245 7.001 1.00 82.50 91 ASP A C 1
ATOM 716 O O . ASP A 1 91 ? -5.933 -22.828 6.071 1.00 82.50 91 ASP A O 1
ATOM 720 N N . ILE A 1 92 ? -7.875 -23.700 6.787 1.00 82.81 92 ILE A N 1
ATOM 721 C CA . ILE A 1 92 ? -8.511 -23.684 5.464 1.00 82.81 92 ILE A CA 1
ATOM 722 C C . ILE A 1 92 ? -8.551 -22.245 4.937 1.00 82.81 92 ILE A C 1
ATOM 724 O O . ILE A 1 92 ? -9.201 -21.362 5.498 1.00 82.81 92 ILE A O 1
ATOM 728 N N . ASN A 1 93 ? -7.883 -22.017 3.809 1.00 88.81 93 ASN A N 1
ATOM 729 C CA . ASN A 1 93 ? -7.830 -20.721 3.145 1.00 88.81 93 ASN A CA 1
ATOM 730 C C . ASN A 1 93 ? -7.826 -20.877 1.618 1.00 88.81 93 ASN A C 1
ATOM 732 O O . ASN A 1 93 ? -7.729 -21.981 1.077 1.00 88.81 93 ASN A O 1
ATOM 736 N N . VAL A 1 94 ? -7.893 -19.748 0.915 1.00 90.44 94 VAL A N 1
ATOM 737 C CA . VAL A 1 94 ? -7.819 -19.708 -0.550 1.00 90.44 94 VAL A CA 1
ATOM 738 C C . VAL A 1 94 ? -6.366 -19.637 -1.035 1.00 90.44 94 VAL A C 1
ATOM 740 O O . VAL A 1 94 ? -5.549 -18.956 -0.404 1.00 90.44 94 VAL A O 1
ATOM 743 N N . PRO A 1 95 ? -6.025 -20.298 -2.156 1.00 95.12 95 PRO A N 1
ATOM 744 C CA . PRO A 1 95 ? -4.720 -20.136 -2.781 1.00 95.12 95 PRO A CA 1
ATOM 745 C C . PRO A 1 95 ? -4.566 -18.748 -3.420 1.00 95.12 95 PRO A C 1
ATOM 747 O O . PRO A 1 95 ? -5.540 -18.028 -3.651 1.00 95.12 95 PRO A O 1
ATOM 750 N N . THR A 1 96 ? -3.331 -18.356 -3.725 1.00 96.31 96 THR A N 1
ATOM 751 C CA . THR A 1 96 ? -3.021 -17.046 -4.325 1.00 96.31 96 THR A CA 1
ATOM 752 C C . THR A 1 96 ? -1.745 -17.113 -5.162 1.00 96.31 96 THR A C 1
ATOM 754 O O . THR A 1 96 ? -1.051 -18.118 -5.162 1.00 96.31 96 THR A O 1
ATOM 757 N N . TRP A 1 97 ? -1.407 -16.023 -5.847 1.00 97.44 97 TRP A N 1
ATOM 758 C CA . TRP A 1 97 ? -0.074 -15.786 -6.397 1.00 97.44 97 TRP A CA 1
ATOM 759 C C . TRP A 1 97 ? 0.681 -14.750 -5.570 1.00 97.44 97 TRP A C 1
ATOM 761 O O . TRP A 1 97 ? 0.095 -13.733 -5.169 1.00 97.44 97 TRP A O 1
ATOM 771 N N . ASN A 1 98 ? 1.968 -15.013 -5.365 1.00 97.81 98 ASN A N 1
ATOM 772 C CA . ASN A 1 98 ? 2.963 -14.011 -5.013 1.00 97.81 98 ASN A CA 1
ATOM 773 C C . ASN A 1 98 ? 3.668 -13.539 -6.282 1.00 97.81 98 ASN A C 1
ATOM 775 O O . ASN A 1 98 ? 3.868 -14.330 -7.201 1.00 97.81 98 ASN A O 1
ATOM 779 N N . TYR A 1 99 ? 4.005 -12.256 -6.352 1.00 96.62 99 TYR A N 1
ATOM 780 C CA . TYR A 1 99 ? 4.671 -11.669 -7.511 1.00 96.6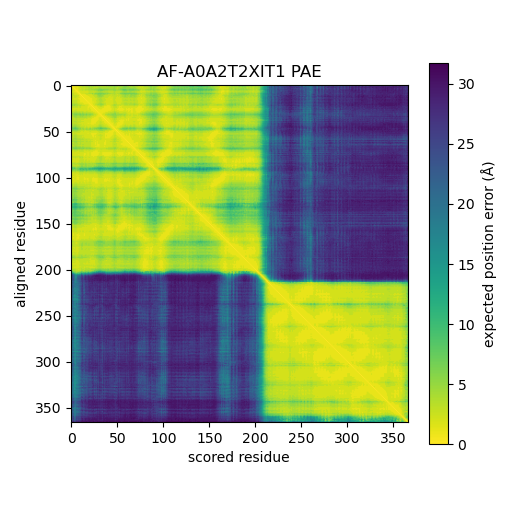2 99 TYR A CA 1
ATOM 781 C C . TYR A 1 99 ? 5.360 -10.347 -7.176 1.00 96.62 99 TYR A C 1
ATOM 783 O O . TYR A 1 99 ? 4.951 -9.617 -6.266 1.00 96.62 99 TYR A O 1
ATOM 791 N N . LEU A 1 100 ? 6.371 -10.029 -7.979 1.00 95.56 100 LEU A N 1
ATOM 792 C CA . LEU A 1 100 ? 6.987 -8.714 -8.073 1.00 95.56 100 LEU A CA 1
ATOM 793 C C . LEU A 1 100 ? 6.600 -8.054 -9.406 1.00 95.56 100 LEU A C 1
ATOM 795 O O . LEU A 1 100 ? 6.755 -8.667 -10.462 1.00 95.56 100 LEU A O 1
ATOM 799 N N . ALA A 1 101 ? 6.116 -6.814 -9.370 1.00 96.69 101 ALA A N 1
ATOM 800 C CA . ALA A 1 101 ? 5.801 -6.041 -10.571 1.00 96.69 101 ALA A CA 1
ATOM 801 C C . ALA A 1 101 ? 6.069 -4.547 -10.366 1.00 96.69 101 ALA A C 1
ATOM 803 O O . ALA A 1 101 ? 5.753 -3.991 -9.315 1.00 96.69 101 ALA A O 1
ATOM 804 N N . ILE A 1 102 ? 6.606 -3.888 -11.391 1.00 97.56 102 ILE A N 1
ATOM 805 C CA . ILE A 1 102 ? 6.882 -2.449 -11.406 1.00 97.56 102 ILE A CA 1
ATOM 806 C C . ILE A 1 102 ? 6.262 -1.856 -12.670 1.00 97.56 102 ILE A C 1
ATOM 808 O O . ILE A 1 102 ? 6.533 -2.315 -13.775 1.00 97.56 102 ILE A O 1
ATOM 812 N N . HIS A 1 103 ? 5.420 -0.841 -12.510 1.00 98.06 103 HIS A N 1
ATOM 813 C CA . HIS A 1 103 ? 4.812 -0.062 -13.582 1.00 98.06 103 HIS A CA 1
ATOM 814 C C . HIS A 1 103 ? 5.324 1.375 -13.494 1.00 98.06 103 HIS A C 1
ATOM 816 O O . HIS A 1 103 ? 5.109 2.069 -12.498 1.00 98.06 103 HIS A O 1
ATOM 822 N N . LEU A 1 104 ? 5.978 1.838 -14.552 1.00 97.81 104 LEU A N 1
ATOM 823 C CA . LEU A 1 104 ? 6.537 3.181 -14.639 1.00 97.81 104 LEU A CA 1
ATOM 824 C C . LEU A 1 104 ? 5.832 3.939 -15.759 1.00 97.81 104 LEU A C 1
ATOM 826 O O . LEU A 1 104 ? 5.816 3.488 -16.901 1.00 97.81 104 LEU A O 1
ATOM 830 N N . TYR A 1 105 ? 5.241 5.084 -15.434 1.00 98.38 105 TYR A N 1
ATOM 831 C CA . TYR A 1 105 ? 4.547 5.936 -16.397 1.00 98.38 105 TYR A CA 1
ATOM 832 C C . TYR A 1 105 ? 5.404 7.157 -16.669 1.00 98.38 105 TYR A C 1
ATOM 834 O O . TYR A 1 105 ? 5.883 7.809 -15.736 1.00 98.38 105 TYR A O 1
ATOM 842 N N . GLY A 1 106 ? 5.562 7.511 -17.935 1.00 98.12 106 GLY A N 1
ATOM 843 C CA . GLY A 1 106 ? 6.453 8.590 -18.316 1.00 98.12 106 GLY A CA 1
ATOM 844 C C . GLY A 1 106 ? 6.191 9.148 -19.699 1.00 98.12 106 GLY A C 1
ATOM 845 O O . GLY A 1 106 ? 5.298 8.706 -20.421 1.00 98.12 106 GLY A O 1
ATOM 846 N N . LYS A 1 107 ? 7.010 10.139 -20.047 1.00 98.00 107 LYS A N 1
ATOM 847 C CA . LYS A 1 107 ? 7.013 10.776 -21.361 1.00 98.00 107 LYS A CA 1
ATOM 848 C C . LYS A 1 107 ? 8.257 10.339 -22.124 1.00 98.00 107 LYS A C 1
ATOM 850 O O . LYS A 1 107 ? 9.379 10.579 -21.673 1.00 98.00 107 LYS A O 1
ATOM 855 N N . ALA A 1 108 ? 8.054 9.674 -23.253 1.00 97.88 108 ALA A N 1
ATOM 856 C CA . ALA A 1 108 ? 9.111 9.219 -24.134 1.00 97.88 108 ALA A CA 1
ATOM 857 C C . ALA A 1 108 ? 9.530 10.310 -25.119 1.00 97.88 108 ALA A C 1
ATOM 859 O O . ALA A 1 108 ? 8.729 11.135 -25.554 1.00 97.88 108 ALA A O 1
ATOM 860 N N . ARG A 1 109 ? 10.795 10.260 -25.522 1.00 97.25 109 ARG A N 1
ATOM 861 C CA . ARG A 1 109 ? 11.322 10.979 -26.675 1.00 97.25 109 ARG A CA 1
ATOM 862 C C . ARG A 1 109 ? 12.346 10.126 -27.402 1.00 97.25 109 ARG A C 1
ATOM 864 O O . ARG A 1 109 ? 12.997 9.265 -26.805 1.00 97.25 109 ARG A O 1
ATOM 871 N N . ILE A 1 110 ? 12.528 10.426 -28.680 1.00 97.81 110 ILE A N 1
ATOM 872 C CA . ILE A 1 110 ? 13.673 9.926 -29.436 1.00 97.81 110 ILE A CA 1
ATOM 873 C C . ILE A 1 110 ? 14.918 10.683 -28.961 1.00 97.81 110 ILE A C 1
ATOM 875 O O . ILE A 1 110 ? 14.863 11.895 -28.723 1.00 97.81 110 ILE A O 1
ATOM 879 N N . ILE A 1 111 ? 16.020 9.968 -28.762 1.00 96.69 111 ILE A N 1
ATOM 880 C CA . ILE A 1 111 ? 17.295 10.574 -28.357 1.00 96.69 111 ILE A CA 1
ATOM 881 C C . ILE A 1 111 ? 18.147 10.942 -29.569 1.00 96.69 111 ILE A C 1
ATOM 883 O O . ILE A 1 111 ? 17.966 10.393 -30.655 1.00 96.69 111 ILE A O 1
ATOM 887 N N . THR A 1 112 ? 19.060 11.894 -29.384 1.00 95.25 112 THR A N 1
ATOM 888 C CA . THR A 1 112 ? 20.002 12.299 -30.435 1.00 95.25 112 THR A CA 1
ATOM 889 C C . THR A 1 112 ? 21.036 11.206 -30.683 1.00 95.25 112 THR A C 1
ATOM 891 O O . THR A 1 112 ? 21.274 10.364 -29.817 1.00 95.25 112 THR A O 1
ATOM 894 N N . ASP A 1 113 ? 21.694 11.239 -31.843 1.00 91.88 113 ASP A N 1
ATOM 895 C CA . ASP A 1 113 ? 22.720 10.249 -32.181 1.00 91.88 113 ASP A CA 1
ATOM 896 C C . ASP A 1 113 ? 23.863 10.218 -31.152 1.00 91.88 113 ASP A C 1
ATOM 898 O O . ASP A 1 113 ? 24.334 9.141 -30.798 1.00 91.88 113 ASP A O 1
ATOM 902 N N . ASP A 1 114 ? 24.277 11.370 -30.617 1.00 93.69 114 ASP A N 1
ATOM 903 C CA . ASP A 1 114 ? 25.348 11.440 -29.614 1.00 93.69 114 ASP A CA 1
ATOM 904 C C . ASP A 1 114 ? 24.913 10.889 -28.251 1.00 93.69 114 ASP A C 1
ATOM 906 O O . ASP A 1 114 ? 25.648 10.112 -27.635 1.00 93.69 114 ASP A O 1
ATOM 910 N N . GLU A 1 115 ? 23.693 11.217 -27.804 1.00 94.62 115 GLU A N 1
ATOM 911 C CA . GLU A 1 115 ? 23.108 10.621 -26.595 1.00 94.62 115 GLU A CA 1
ATOM 912 C C . GLU A 1 115 ? 22.981 9.099 -26.765 1.00 94.62 115 GLU A C 1
ATOM 914 O O . GLU A 1 115 ? 23.284 8.336 -25.845 1.00 94.62 115 GLU A O 1
ATOM 919 N N . PHE A 1 116 ? 22.610 8.644 -27.964 1.00 93.94 116 PHE A N 1
ATOM 920 C CA . PHE A 1 116 ? 22.468 7.228 -28.261 1.00 93.94 116 PHE A CA 1
ATOM 921 C C . PHE A 1 116 ? 23.803 6.487 -28.315 1.00 93.94 116 PHE A C 1
ATOM 923 O O . PHE A 1 116 ? 23.903 5.389 -27.771 1.00 93.94 116 PHE A O 1
ATOM 930 N N . ARG A 1 117 ? 24.844 7.081 -28.916 1.00 93.31 117 ARG A N 1
ATOM 931 C CA . ARG A 1 117 ? 26.208 6.526 -28.906 1.00 93.31 117 ARG A CA 1
ATOM 932 C C . ARG A 1 117 ? 26.703 6.324 -27.481 1.00 93.31 117 ARG A C 1
ATOM 934 O O . ARG A 1 117 ? 27.241 5.260 -27.184 1.00 93.31 117 ARG A O 1
ATOM 941 N N . SER A 1 118 ? 26.493 7.308 -26.603 1.00 93.62 118 SER A N 1
ATOM 942 C CA . SER A 1 118 ? 26.861 7.180 -25.188 1.00 93.62 118 SER A CA 1
ATOM 943 C C . SER A 1 118 ? 26.100 6.034 -24.521 1.00 93.62 118 SER A C 1
ATOM 945 O O . SER A 1 118 ? 26.721 5.157 -23.929 1.00 93.62 118 SER A O 1
ATOM 947 N N . ALA A 1 119 ? 24.775 5.980 -24.690 1.00 92.75 119 ALA A N 1
ATOM 948 C CA . ALA A 1 119 ? 23.949 4.931 -24.094 1.00 92.75 119 ALA A CA 1
ATOM 949 C C . ALA A 1 119 ? 24.329 3.524 -24.586 1.00 92.75 119 ALA A C 1
ATOM 951 O O . ALA A 1 119 ? 24.406 2.585 -23.796 1.00 92.75 119 ALA A O 1
ATOM 952 N N . MET A 1 120 ? 24.601 3.366 -25.884 1.00 94.12 120 MET A N 1
ATOM 953 C CA . MET A 1 120 ? 25.026 2.085 -26.448 1.00 94.12 120 MET A CA 1
ATOM 954 C C . MET A 1 120 ? 26.420 1.676 -25.983 1.00 94.12 120 MET A C 1
ATOM 956 O O . MET A 1 120 ? 26.654 0.490 -25.745 1.00 94.12 120 MET A O 1
ATOM 960 N N . LYS A 1 121 ? 27.337 2.638 -25.831 1.00 93.12 121 LYS A N 1
ATOM 961 C CA . LYS A 1 121 ? 28.648 2.380 -25.242 1.00 93.12 121 LYS A CA 1
ATOM 962 C C . LYS A 1 121 ? 28.499 1.837 -23.822 1.00 93.12 121 LYS A C 1
ATOM 964 O O . LYS A 1 121 ? 29.063 0.788 -23.525 1.00 93.12 121 LYS A O 1
ATOM 969 N N . ASP A 1 122 ? 27.721 2.515 -22.982 1.00 90.88 122 ASP A N 1
ATOM 970 C CA . ASP A 1 122 ? 27.526 2.128 -21.582 1.00 90.88 122 ASP A CA 1
ATOM 971 C C . ASP A 1 122 ? 26.858 0.749 -21.462 1.00 90.88 122 ASP A C 1
ATOM 973 O O . ASP A 1 122 ? 27.264 -0.069 -20.633 1.00 90.88 122 ASP A O 1
ATOM 977 N N . LEU A 1 123 ? 25.890 0.457 -22.340 1.00 91.62 123 LEU A N 1
ATOM 978 C CA . LEU A 1 123 ? 25.248 -0.852 -22.442 1.00 91.62 123 LEU A CA 1
ATOM 979 C C . LEU A 1 123 ? 26.267 -1.953 -22.771 1.00 91.62 123 LEU A C 1
ATOM 981 O O . LEU A 1 123 ? 26.382 -2.928 -22.030 1.00 91.62 123 LEU A O 1
ATOM 985 N N . LEU A 1 124 ? 27.016 -1.814 -23.872 1.00 92.31 124 LEU A N 1
ATOM 986 C CA . LEU A 1 124 ? 27.996 -2.829 -24.272 1.00 92.31 124 LEU A CA 1
ATOM 987 C C . LEU A 1 124 ? 29.063 -3.012 -23.197 1.00 92.31 124 LEU A C 1
ATOM 989 O O . LEU A 1 124 ? 29.386 -4.144 -22.849 1.00 92.31 124 LEU A O 1
ATOM 993 N N . ASP A 1 125 ? 29.583 -1.920 -22.642 1.00 89.25 125 ASP A N 1
ATOM 994 C CA . ASP A 1 125 ? 30.620 -1.994 -21.621 1.00 89.25 125 ASP A CA 1
ATOM 995 C C . ASP A 1 125 ? 30.115 -2.746 -20.374 1.00 89.25 125 ASP A C 1
ATOM 997 O O . ASP A 1 125 ? 30.824 -3.602 -19.846 1.00 89.25 125 ASP A O 1
ATOM 1001 N N . ARG A 1 126 ? 28.863 -2.527 -19.949 1.00 86.94 126 ARG A N 1
ATOM 1002 C CA . ARG A 1 126 ? 28.270 -3.256 -18.816 1.00 86.94 126 ARG A CA 1
ATOM 1003 C C . ARG A 1 126 ? 28.173 -4.760 -19.054 1.00 86.94 126 ARG A C 1
ATOM 1005 O O . ARG A 1 126 ? 28.508 -5.539 -18.162 1.00 86.94 126 ARG A O 1
ATOM 1012 N N . TYR A 1 127 ? 27.665 -5.170 -20.214 1.00 88.88 127 TYR A N 1
ATOM 1013 C CA . TYR A 1 127 ? 27.364 -6.580 -20.462 1.00 88.88 127 TYR A CA 1
ATOM 1014 C C . TYR A 1 127 ? 28.553 -7.376 -20.993 1.00 88.88 127 TYR A C 1
ATOM 1016 O O . TYR A 1 127 ? 28.558 -8.592 -20.811 1.00 88.88 127 TYR A O 1
ATOM 1024 N N . GLU A 1 128 ? 29.539 -6.732 -21.623 1.00 93.69 128 GLU A N 1
ATOM 1025 C CA . GLU A 1 128 ? 30.641 -7.4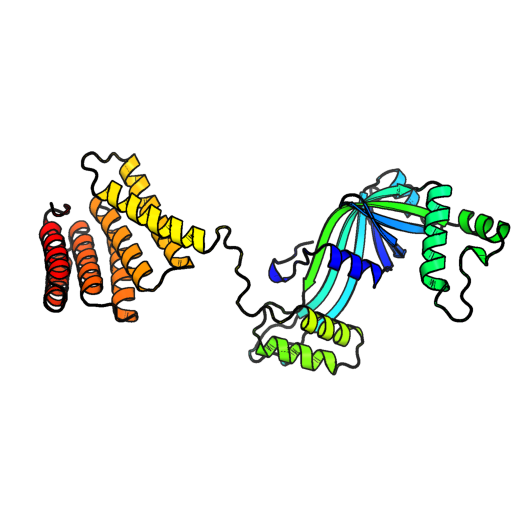12 -22.310 1.00 93.69 128 GLU A CA 1
ATOM 1026 C C . GLU A 1 128 ? 31.974 -7.351 -21.553 1.00 93.69 128 GLU A C 1
ATOM 1028 O O . GLU A 1 128 ? 32.732 -8.312 -21.628 1.00 93.69 128 GLU A O 1
ATOM 1033 N N . VAL A 1 129 ? 32.287 -6.289 -20.796 1.00 90.38 129 VAL A N 1
ATOM 1034 C CA . VAL A 1 129 ? 33.632 -6.128 -20.186 1.00 90.38 129 VAL A CA 1
ATOM 1035 C C . VAL A 1 129 ? 33.998 -7.277 -19.244 1.00 90.38 129 VAL A C 1
ATOM 1037 O O . VAL A 1 129 ? 35.146 -7.712 -19.216 1.00 90.38 129 VAL A O 1
ATOM 1040 N N . SER A 1 130 ? 33.032 -7.787 -18.480 1.00 89.25 130 SER A N 1
ATOM 1041 C CA . SER A 1 130 ? 33.248 -8.887 -17.533 1.00 89.25 130 SER A CA 1
ATOM 1042 C C . SER A 1 130 ? 33.123 -10.277 -18.165 1.00 89.25 130 SER A C 1
ATOM 1044 O O . SER A 1 130 ? 33.375 -11.279 -17.492 1.00 89.25 130 SER A O 1
ATOM 1046 N N . ARG A 1 131 ? 32.734 -10.374 -19.445 1.00 92.31 131 ARG A N 1
ATOM 1047 C CA . ARG A 1 131 ? 32.525 -11.661 -20.112 1.00 92.31 131 ARG A CA 1
ATOM 1048 C C . ARG A 1 131 ? 33.831 -12.225 -20.666 1.00 92.31 131 ARG A C 1
ATOM 1050 O O . ARG A 1 131 ? 34.605 -11.499 -21.294 1.00 92.31 131 ARG A O 1
ATOM 1057 N N . PRO A 1 132 ? 34.053 -13.547 -20.549 1.00 88.69 132 PRO A N 1
ATOM 1058 C CA . PRO A 1 132 ? 35.104 -14.213 -21.303 1.00 88.69 132 PRO A CA 1
ATOM 1059 C C . PRO A 1 132 ? 34.903 -13.962 -22.805 1.00 88.69 132 PRO A C 1
ATOM 1061 O O . PRO A 1 132 ? 33.862 -14.313 -23.352 1.00 88.69 132 PRO A O 1
ATOM 1064 N N . GLN A 1 133 ? 35.900 -13.353 -23.457 1.00 90.81 133 GLN A N 1
ATOM 1065 C CA . GLN A 1 133 ? 35.858 -12.944 -24.873 1.00 90.81 133 GLN A CA 1
ATOM 1066 C C . GLN A 1 133 ? 34.801 -11.880 -25.226 1.00 90.81 133 GLN A C 1
ATOM 1068 O O . GLN A 1 133 ? 34.398 -11.779 -26.389 1.00 90.81 133 GLN A O 1
ATOM 1073 N N . GLY A 1 134 ? 34.367 -11.079 -24.251 1.00 90.25 134 GLY A N 1
ATOM 1074 C CA . GLY A 1 134 ? 33.433 -9.991 -24.505 1.00 90.25 134 GLY A CA 1
ATOM 1075 C C . GLY A 1 134 ? 33.983 -8.937 -25.469 1.00 90.25 134 GLY A C 1
ATOM 1076 O O . GLY A 1 134 ? 35.193 -8.717 -25.581 1.00 90.25 134 GLY A O 1
ATOM 1077 N N . ARG A 1 135 ? 33.075 -8.283 -26.192 1.00 92.88 135 ARG A N 1
ATOM 1078 C CA . ARG A 1 135 ? 33.370 -7.244 -27.184 1.00 92.88 135 ARG A CA 1
ATOM 1079 C C . ARG A 1 135 ? 32.790 -5.904 -26.721 1.00 92.88 135 ARG A C 1
ATOM 1081 O O . ARG A 1 135 ? 31.705 -5.533 -27.171 1.00 92.88 135 ARG A O 1
ATOM 1088 N N . PRO A 1 136 ? 33.495 -5.166 -25.841 1.00 93.00 136 PRO A N 1
ATOM 1089 C CA . PRO A 1 136 ? 33.057 -3.840 -25.415 1.00 93.00 136 PRO A CA 1
ATOM 1090 C C . PRO A 1 136 ? 32.987 -2.885 -26.607 1.00 93.00 136 PRO A C 1
ATOM 1092 O O . PRO A 1 136 ? 33.528 -3.162 -27.682 1.00 93.00 136 PRO A O 1
ATOM 1095 N N . TRP A 1 137 ? 32.368 -1.721 -26.415 1.00 92.06 137 TRP A N 1
ATOM 1096 C CA . TRP A 1 137 ? 32.068 -0.794 -27.509 1.00 92.06 137 TRP A CA 1
ATOM 1097 C C . TRP A 1 137 ? 33.284 -0.486 -28.387 1.00 92.06 137 TRP A C 1
ATOM 1099 O O . TRP A 1 137 ? 33.198 -0.526 -29.612 1.00 92.06 137 TRP A O 1
ATOM 1109 N N . ASN A 1 138 ? 34.440 -0.220 -27.777 1.00 90.62 138 ASN A N 1
ATOM 1110 C CA . ASN A 1 138 ? 35.672 0.144 -28.485 1.00 90.62 138 ASN A CA 1
ATOM 1111 C C . ASN A 1 138 ? 36.406 -1.026 -29.158 1.00 90.62 138 ASN A C 1
ATOM 1113 O O . ASN A 1 138 ? 37.335 -0.780 -29.920 1.00 90.62 138 ASN A O 1
ATOM 1117 N N . ALA A 1 139 ? 35.989 -2.272 -28.922 1.00 91.94 139 ALA A N 1
ATOM 1118 C CA . ALA A 1 139 ? 36.518 -3.438 -29.630 1.00 91.94 139 ALA A CA 1
ATOM 1119 C C . ALA A 1 139 ? 35.867 -3.637 -31.012 1.00 91.94 139 ALA A C 1
ATOM 1121 O O . ALA A 1 139 ? 36.380 -4.395 -31.835 1.00 91.94 139 ALA A O 1
ATOM 1122 N N . LEU A 1 140 ? 34.735 -2.975 -31.278 1.00 91.69 140 LEU A N 1
ATOM 1123 C CA . LEU A 1 140 ? 34.041 -3.041 -32.562 1.00 91.69 140 LEU A CA 1
ATOM 1124 C C . LEU A 1 140 ? 34.579 -1.970 -33.533 1.00 91.69 140 LEU A C 1
ATOM 1126 O O . LEU A 1 140 ? 34.750 -0.817 -33.123 1.00 91.69 140 LEU A O 1
ATOM 1130 N N . PRO A 1 141 ? 34.786 -2.295 -34.826 1.00 95.00 141 PRO A N 1
ATOM 1131 C CA . PRO A 1 141 ? 35.182 -1.308 -35.833 1.00 95.00 141 PRO A CA 1
ATOM 1132 C C . PRO A 1 141 ? 34.193 -0.136 -35.916 1.00 95.00 141 PRO A C 1
ATOM 1134 O O . PRO A 1 141 ? 32.979 -0.347 -35.876 1.00 95.00 141 PRO A O 1
ATOM 1137 N N . SER A 1 142 ? 34.693 1.096 -36.072 1.00 92.00 142 SER A N 1
ATOM 1138 C CA . SER A 1 142 ? 33.861 2.313 -36.117 1.00 92.00 142 SER A CA 1
ATOM 1139 C C . SER A 1 142 ? 32.745 2.222 -37.154 1.00 92.00 142 SER A C 1
ATOM 1141 O O . SER A 1 142 ? 31.580 2.412 -36.816 1.00 92.00 142 SER A O 1
ATOM 1143 N N . ASP A 1 143 ? 33.089 1.850 -38.385 1.00 93.88 143 ASP A N 1
ATOM 1144 C CA . ASP A 1 143 ? 32.157 1.821 -39.516 1.00 93.88 143 ASP A CA 1
ATOM 1145 C C . ASP A 1 143 ? 31.071 0.762 -39.315 1.00 93.88 143 ASP A C 1
ATOM 1147 O O . ASP A 1 143 ? 29.913 0.958 -39.690 1.00 93.88 143 ASP A O 1
ATOM 1151 N N . PHE A 1 144 ? 31.430 -0.343 -38.652 1.00 93.81 144 PHE A N 1
ATOM 1152 C CA . PHE A 1 144 ? 30.482 -1.379 -38.266 1.00 93.81 144 PHE A CA 1
ATOM 1153 C C . PHE A 1 144 ? 29.482 -0.848 -37.233 1.00 93.81 144 PHE A C 1
ATOM 1155 O O . PHE A 1 144 ? 28.278 -0.994 -37.437 1.00 93.81 144 PHE A O 1
ATOM 1162 N N . ARG A 1 145 ? 29.950 -0.180 -36.166 1.00 93.00 145 ARG A N 1
ATOM 1163 C CA . ARG A 1 145 ? 29.065 0.416 -35.144 1.00 93.00 145 ARG A CA 1
ATOM 1164 C C . ARG A 1 145 ? 28.091 1.416 -35.759 1.00 93.00 145 ARG A C 1
ATOM 1166 O O . ARG A 1 145 ? 26.888 1.302 -35.548 1.00 93.00 145 ARG A O 1
ATOM 1173 N N . GLU A 1 146 ? 28.597 2.339 -36.574 1.00 91.00 146 GLU A N 1
ATOM 1174 C CA . GLU A 1 146 ? 27.781 3.364 -37.234 1.00 91.00 146 GLU A CA 1
ATOM 1175 C C . GLU A 1 146 ? 26.751 2.755 -38.198 1.00 91.00 146 GLU A C 1
ATOM 1177 O O . GLU A 1 146 ? 25.613 3.217 -38.284 1.00 91.00 146 GLU A O 1
ATOM 1182 N N . SER A 1 147 ? 27.111 1.678 -38.904 1.00 94.12 147 SER A N 1
ATOM 1183 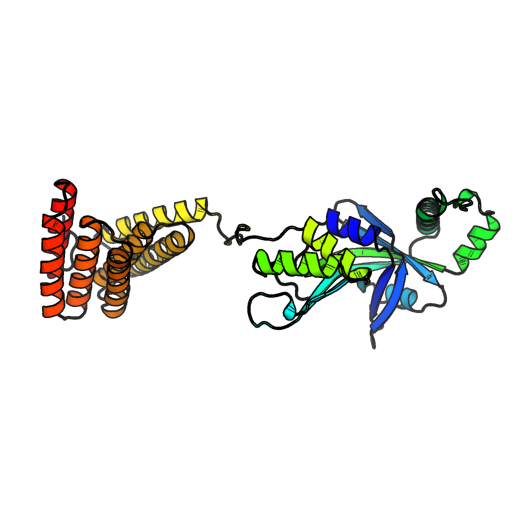C CA . SER A 1 147 ? 26.173 0.937 -39.750 1.00 94.12 147 SER A CA 1
ATOM 1184 C C . SER A 1 147 ? 25.066 0.264 -38.934 1.00 94.12 147 SER A C 1
ATOM 1186 O O . SER A 1 147 ? 23.895 0.391 -39.297 1.00 94.12 147 SER A O 1
ATOM 1188 N N . GLN A 1 148 ? 25.403 -0.402 -37.824 1.00 95.06 148 GLN A N 1
ATOM 1189 C CA . GLN A 1 148 ? 24.415 -1.073 -36.973 1.00 95.06 148 GLN A CA 1
ATOM 1190 C C . GLN A 1 148 ? 23.466 -0.075 -36.296 1.00 95.06 148 GLN A C 1
ATOM 1192 O O . GLN A 1 148 ? 22.257 -0.306 -36.259 1.00 95.06 148 GLN A O 1
ATOM 1197 N N . MET A 1 149 ? 23.978 1.072 -35.839 1.00 94.88 149 MET A N 1
ATOM 1198 C CA . MET A 1 149 ? 23.164 2.124 -35.219 1.00 94.88 149 MET A CA 1
ATOM 1199 C C . MET A 1 149 ? 22.059 2.652 -36.141 1.00 94.88 149 MET A C 1
ATOM 1201 O O . MET A 1 149 ? 20.964 2.956 -35.672 1.00 94.88 149 MET A O 1
ATOM 1205 N N . LYS A 1 150 ? 22.283 2.694 -37.462 1.00 94.25 150 LYS A N 1
ATOM 1206 C CA . LYS A 1 150 ? 21.244 3.092 -38.430 1.00 94.25 150 LYS A CA 1
ATOM 1207 C C . LYS A 1 150 ? 20.041 2.146 -38.429 1.00 94.25 150 LYS A C 1
ATOM 1209 O O . LYS A 1 150 ? 18.947 2.575 -38.787 1.00 94.25 150 LYS A O 1
ATOM 1214 N N . GLY A 1 151 ? 20.206 0.888 -38.022 1.00 96.50 151 GLY A N 1
ATOM 1215 C CA . GLY A 1 151 ? 19.130 -0.107 -37.966 1.00 96.50 151 GLY A CA 1
ATOM 1216 C C . GLY A 1 151 ? 18.186 0.036 -36.769 1.00 96.50 151 GLY A C 1
ATOM 1217 O O . GLY A 1 151 ? 17.115 -0.574 -36.760 1.00 96.50 151 GLY A O 1
ATOM 1218 N N . ILE A 1 152 ? 18.547 0.852 -35.778 1.00 97.38 152 ILE A N 1
ATOM 1219 C CA . ILE A 1 152 ? 17.826 0.990 -34.509 1.00 97.38 152 ILE A CA 1
ATOM 1220 C C . ILE A 1 152 ? 17.513 2.460 -34.201 1.00 97.38 152 ILE A C 1
ATOM 1222 O O . ILE A 1 152 ? 18.048 3.379 -34.824 1.00 97.38 152 ILE A O 1
ATOM 1226 N N . VAL A 1 153 ? 16.580 2.677 -33.278 1.00 97.75 153 VAL A N 1
ATOM 1227 C CA . VAL A 1 153 ? 16.137 3.996 -32.813 1.00 97.75 153 VAL A CA 1
ATOM 1228 C C . VAL A 1 153 ? 16.219 4.016 -31.294 1.00 97.75 153 VAL A C 1
ATOM 1230 O O . VAL A 1 153 ? 15.600 3.183 -30.631 1.00 97.75 153 VAL A O 1
ATOM 1233 N N . GLY A 1 154 ? 16.993 4.959 -30.758 1.00 97.69 154 GLY A N 1
ATOM 1234 C CA . GLY A 1 154 ? 17.126 5.167 -29.322 1.00 97.69 154 GLY A CA 1
ATOM 1235 C C . GLY A 1 154 ? 15.917 5.895 -28.738 1.00 97.69 154 GLY A C 1
ATOM 1236 O O . GLY A 1 154 ? 15.415 6.866 -29.310 1.00 97.69 154 GLY A O 1
ATOM 1237 N N . LEU A 1 155 ? 15.478 5.446 -27.570 1.00 97.94 155 LEU A N 1
ATOM 1238 C CA . LEU A 1 155 ? 14.357 5.988 -26.816 1.00 97.94 155 LEU A CA 1
ATOM 1239 C C . LEU A 1 155 ? 14.837 6.375 -25.422 1.00 97.94 155 LEU A C 1
ATOM 1241 O O . LEU A 1 155 ? 15.577 5.622 -24.788 1.00 97.94 155 LEU A O 1
ATOM 1245 N N . LYS A 1 156 ? 14.355 7.509 -24.916 1.00 97.81 156 LYS A N 1
ATOM 1246 C CA . LYS A 1 156 ? 14.482 7.871 -23.505 1.00 97.81 156 LYS A CA 1
ATOM 1247 C C . LYS A 1 156 ? 13.144 8.289 -22.955 1.00 97.81 156 LYS A C 1
ATOM 1249 O O . LYS A 1 156 ? 12.446 9.098 -23.562 1.00 97.81 156 LYS A O 1
ATOM 1254 N N . ILE A 1 157 ? 12.801 7.741 -21.803 1.00 98.25 157 ILE A N 1
ATOM 1255 C CA . ILE A 1 157 ? 11.515 7.956 -21.161 1.00 98.25 157 ILE A CA 1
ATOM 1256 C C . ILE A 1 157 ? 11.781 8.553 -19.786 1.00 98.25 157 ILE A C 1
ATOM 1258 O O . ILE A 1 157 ? 12.500 7.962 -18.982 1.00 98.25 157 ILE A O 1
ATOM 1262 N N . LEU A 1 158 ? 11.220 9.733 -19.533 1.00 97.69 158 LEU A N 1
ATOM 1263 C CA . LEU A 1 158 ? 11.289 10.396 -18.234 1.00 97.69 158 LEU A CA 1
ATOM 1264 C C . LEU A 1 158 ? 10.077 9.985 -17.408 1.00 97.69 158 LEU A C 1
ATOM 1266 O O . LEU A 1 158 ? 8.937 10.227 -17.815 1.00 97.69 158 LEU A O 1
ATOM 1270 N N . MET A 1 159 ? 10.325 9.340 -16.271 1.00 97.06 159 MET A N 1
ATOM 1271 C CA . MET A 1 159 ? 9.270 8.803 -15.423 1.00 97.06 159 MET A CA 1
ATOM 1272 C C . MET A 1 159 ? 8.628 9.905 -14.595 1.00 97.06 159 MET A C 1
ATOM 1274 O O . MET A 1 159 ? 9.296 10.725 -13.975 1.00 97.06 159 MET A O 1
ATOM 1278 N N . THR A 1 160 ? 7.305 9.890 -14.586 1.00 96.50 160 THR A N 1
ATOM 1279 C CA . THR A 1 160 ? 6.448 10.834 -13.860 1.00 96.50 160 THR A CA 1
ATOM 1280 C C . THR A 1 160 ? 5.705 10.160 -12.715 1.00 96.50 160 THR A C 1
ATOM 1282 O O . THR A 1 160 ? 5.286 10.826 -11.773 1.00 96.50 160 THR A O 1
ATOM 1285 N N . ARG A 1 161 ? 5.543 8.833 -12.780 1.00 95.31 161 ARG A N 1
ATOM 1286 C CA . ARG A 1 161 ? 4.887 8.042 -11.743 1.00 95.31 161 ARG A CA 1
ATOM 1287 C C . ARG A 1 161 ? 5.465 6.637 -11.702 1.00 95.31 161 ARG A C 1
ATOM 1289 O O . ARG A 1 161 ? 5.612 5.999 -12.743 1.00 95.31 161 ARG A O 1
ATOM 1296 N N . VAL A 1 162 ? 5.717 6.155 -10.493 1.00 95.44 162 VAL A N 1
ATOM 1297 C CA . VAL A 1 162 ? 6.151 4.786 -10.218 1.00 95.44 162 VAL A CA 1
ATOM 1298 C C . VAL A 1 162 ? 5.070 4.098 -9.401 1.00 95.44 162 VAL A C 1
ATOM 1300 O O . VAL A 1 162 ? 4.557 4.652 -8.433 1.00 95.44 162 VAL A O 1
ATOM 1303 N N . GLU A 1 163 ? 4.718 2.890 -9.803 1.00 96.88 163 GLU A N 1
ATOM 1304 C CA . GLU A 1 163 ? 3.866 1.987 -9.050 1.00 96.88 163 GLU A CA 1
ATOM 1305 C C . GLU A 1 163 ? 4.624 0.664 -8.934 1.00 96.88 163 GLU A C 1
ATOM 1307 O O . GLU A 1 163 ? 4.882 0.023 -9.948 1.00 96.88 163 GLU A O 1
ATOM 1312 N N . ALA A 1 164 ? 4.997 0.244 -7.727 1.00 96.00 164 ALA A N 1
ATOM 1313 C CA . ALA A 1 164 ? 5.748 -0.991 -7.519 1.00 96.00 164 ALA A CA 1
ATOM 1314 C C . ALA A 1 164 ? 5.089 -1.862 -6.444 1.00 96.00 164 ALA A C 1
ATOM 1316 O O . ALA A 1 164 ? 4.694 -1.387 -5.375 1.00 96.00 164 ALA A O 1
ATOM 1317 N N . ALA A 1 165 ? 4.934 -3.144 -6.763 1.00 95.38 165 ALA A N 1
ATOM 1318 C CA . ALA A 1 165 ? 4.248 -4.127 -5.945 1.00 95.38 165 ALA A CA 1
ATOM 1319 C C . ALA A 1 165 ? 5.145 -5.342 -5.700 1.00 95.38 165 ALA A C 1
ATOM 1321 O O . ALA A 1 165 ? 5.610 -5.980 -6.642 1.00 95.38 165 ALA A O 1
ATOM 1322 N N . ALA A 1 166 ? 5.307 -5.702 -4.431 1.00 94.94 166 ALA A N 1
ATOM 1323 C CA . ALA A 1 166 ? 5.865 -6.970 -3.991 1.00 94.94 166 ALA A CA 1
ATOM 1324 C C . ALA A 1 166 ? 4.806 -7.682 -3.143 1.00 94.94 166 ALA A C 1
ATOM 1326 O O . ALA A 1 166 ? 4.710 -7.478 -1.931 1.00 94.94 166 ALA A O 1
ATOM 1327 N N . LYS A 1 167 ? 3.968 -8.503 -3.779 1.00 95.00 167 LYS A N 1
ATOM 1328 C CA . LYS A 1 167 ? 2.997 -9.341 -3.071 1.00 95.00 167 LYS A CA 1
ATOM 1329 C C . LYS A 1 167 ? 3.688 -10.645 -2.700 1.00 95.00 167 LYS A C 1
ATOM 1331 O O . LYS A 1 167 ? 3.879 -11.495 -3.558 1.00 95.00 167 LYS A O 1
ATOM 1336 N N . MET A 1 168 ? 4.077 -10.772 -1.437 1.00 95.50 168 MET A N 1
ATOM 1337 C CA . MET A 1 168 ? 4.947 -11.837 -0.931 1.00 95.50 168 MET A CA 1
ATOM 1338 C C . MET A 1 168 ? 4.352 -12.491 0.326 1.00 95.50 168 MET A C 1
ATOM 1340 O O . MET A 1 168 ? 5.074 -12.825 1.251 1.00 95.50 168 MET A O 1
ATOM 1344 N N . SER A 1 169 ? 3.023 -12.639 0.398 1.00 93.81 169 SER A N 1
ATOM 1345 C CA . SER A 1 169 ? 2.286 -13.182 1.558 1.00 93.81 169 SER A CA 1
ATOM 1346 C C . SER A 1 169 ? 2.528 -12.476 2.905 1.00 93.81 169 SER A C 1
ATOM 1348 O O . SER A 1 169 ? 2.278 -13.066 3.953 1.00 93.81 169 SER A O 1
ATOM 1350 N N . GLN A 1 170 ? 2.965 -11.211 2.921 1.00 87.12 170 GLN A N 1
ATOM 1351 C CA . GLN A 1 170 ? 3.315 -10.482 4.156 1.00 87.12 170 GLN A CA 1
ATOM 1352 C C . GLN A 1 170 ? 2.141 -10.286 5.130 1.00 87.12 170 GLN A C 1
ATOM 1354 O O . GLN A 1 170 ? 2.345 -9.892 6.269 1.00 87.12 170 GLN A O 1
ATOM 1359 N N . ASN A 1 171 ? 0.912 -10.526 4.677 1.00 84.62 171 ASN A N 1
ATOM 1360 C CA . ASN A 1 171 ? -0.318 -10.447 5.460 1.00 84.62 171 ASN A CA 1
ATOM 1361 C C . ASN A 1 171 ? -0.725 -11.784 6.112 1.00 84.62 171 ASN A C 1
ATOM 1363 O O . ASN A 1 171 ? -1.801 -11.857 6.701 1.00 84.62 171 ASN A O 1
ATOM 1367 N N . ARG A 1 172 ? 0.052 -12.860 5.932 1.00 87.31 172 ARG A N 1
ATOM 1368 C CA . ARG A 1 172 ? -0.192 -14.157 6.587 1.00 87.31 172 ARG A CA 1
ATOM 1369 C C . ARG A 1 172 ? 0.323 -14.150 8.022 1.00 87.31 172 ARG A C 1
ATOM 1371 O O . ARG A 1 172 ? 1.041 -13.232 8.396 1.00 87.31 172 ARG A O 1
ATOM 1378 N N . ASN A 1 173 ? -0.040 -15.147 8.828 1.00 88.12 173 ASN A N 1
ATOM 1379 C CA . ASN A 1 173 ? 0.562 -15.306 10.152 1.00 88.12 173 ASN A CA 1
ATOM 1380 C C . ASN A 1 173 ? 2.044 -15.752 10.017 1.00 88.12 173 ASN A C 1
ATOM 1382 O O . ASN A 1 173 ? 2.447 -16.211 8.941 1.00 88.12 173 ASN A O 1
ATOM 1386 N N . PRO A 1 174 ? 2.873 -15.612 11.069 1.00 88.75 174 PRO A N 1
ATOM 1387 C CA . PRO A 1 174 ? 4.302 -15.927 10.991 1.00 88.75 174 PRO A CA 1
ATOM 1388 C C . PRO A 1 174 ? 4.600 -17.389 10.635 1.00 88.75 174 PRO A C 1
ATOM 1390 O O . PRO A 1 174 ? 5.579 -17.666 9.941 1.00 88.75 174 PRO A O 1
ATOM 1393 N N . HIS A 1 175 ? 3.763 -18.321 11.095 1.00 89.69 175 HIS A N 1
ATOM 1394 C CA . HIS A 1 175 ? 3.953 -19.749 10.866 1.00 89.69 175 HIS A CA 1
ATOM 1395 C C . HIS A 1 175 ? 3.687 -20.113 9.400 1.00 89.69 175 HIS A C 1
ATOM 1397 O O . HIS A 1 175 ? 4.561 -20.659 8.727 1.00 89.69 175 HIS A O 1
ATOM 1403 N N . ASP A 1 176 ? 2.537 -19.696 8.867 1.00 92.62 176 ASP A N 1
ATOM 1404 C CA . ASP A 1 176 ? 2.182 -19.821 7.452 1.00 92.62 176 ASP A CA 1
ATOM 1405 C C . ASP A 1 176 ? 3.245 -19.181 6.556 1.00 92.62 176 ASP A C 1
ATOM 1407 O O . ASP A 1 176 ? 3.661 -19.765 5.557 1.00 92.62 176 ASP A O 1
ATOM 1411 N N . TYR A 1 177 ? 3.727 -17.987 6.912 1.00 93.75 177 TYR A N 1
ATOM 1412 C CA . TYR A 1 177 ? 4.775 -17.308 6.154 1.00 93.75 177 TYR A CA 1
ATOM 1413 C C . TYR A 1 177 ? 6.050 -18.153 6.052 1.00 93.75 177 TYR A C 1
ATOM 1415 O O . TYR A 1 177 ? 6.611 -18.312 4.964 1.00 93.75 177 TYR A O 1
ATOM 1423 N N . GLN A 1 178 ? 6.473 -18.748 7.167 1.00 94.88 178 GLN A N 1
ATOM 1424 C CA . GLN A 1 178 ? 7.649 -19.609 7.217 1.00 94.88 178 GLN A CA 1
ATOM 1425 C C . GLN A 1 178 ? 7.446 -20.935 6.465 1.00 94.88 178 GLN A C 1
ATOM 1427 O O . GLN A 1 178 ? 8.377 -21.428 5.814 1.00 94.88 178 GLN A O 1
ATOM 1432 N N . ASN A 1 179 ? 6.237 -21.498 6.505 1.00 95.88 179 ASN A N 1
ATOM 1433 C CA . ASN A 1 179 ? 5.879 -22.697 5.748 1.00 95.88 179 ASN A CA 1
ATOM 1434 C C . ASN A 1 179 ? 5.922 -22.439 4.241 1.00 95.88 179 ASN A C 1
ATOM 1436 O O . ASN A 1 179 ? 6.516 -23.230 3.505 1.00 95.88 179 ASN A O 1
ATOM 1440 N N . ILE A 1 180 ? 5.376 -21.304 3.790 1.00 97.38 180 ILE A N 1
ATOM 1441 C CA . ILE A 1 180 ? 5.434 -20.876 2.388 1.00 97.38 180 ILE A CA 1
ATOM 1442 C C . ILE A 1 180 ? 6.892 -20.753 1.935 1.00 97.38 180 ILE A C 1
ATOM 1444 O O . ILE A 1 180 ? 7.258 -21.341 0.921 1.00 97.38 180 ILE A O 1
ATOM 1448 N N . ILE A 1 181 ? 7.742 -20.052 2.698 1.00 97.50 181 ILE A N 1
ATOM 1449 C CA . ILE A 1 181 ? 9.176 -19.932 2.384 1.00 97.50 181 ILE A CA 1
ATOM 1450 C C . ILE A 1 181 ? 9.809 -21.318 2.232 1.00 97.50 181 ILE A C 1
ATOM 1452 O O . ILE A 1 181 ? 10.461 -21.601 1.230 1.00 97.50 181 ILE A O 1
ATOM 1456 N N . SER A 1 182 ? 9.581 -22.200 3.205 1.00 97.12 182 SER A N 1
ATOM 1457 C CA . SER A 1 182 ? 10.173 -23.540 3.222 1.00 97.12 182 SER A CA 1
ATOM 1458 C C . SER A 1 182 ? 9.721 -24.402 2.038 1.00 97.12 182 SER A C 1
ATOM 1460 O O . SER A 1 182 ? 10.495 -25.222 1.545 1.00 97.12 182 SER A O 1
ATOM 1462 N N . ALA A 1 183 ? 8.473 -24.248 1.589 1.00 97.50 183 ALA A N 1
ATOM 1463 C CA . ALA A 1 183 ? 7.953 -24.932 0.409 1.00 97.50 183 ALA A CA 1
ATOM 1464 C C . ALA A 1 183 ? 8.589 -24.385 -0.879 1.00 97.50 183 ALA A C 1
ATOM 1466 O O . ALA A 1 183 ? 9.097 -25.163 -1.687 1.00 97.50 183 ALA A O 1
ATOM 1467 N N . LEU A 1 184 ? 8.631 -23.059 -1.030 1.00 98.06 184 LEU A N 1
ATOM 1468 C CA . LEU A 1 184 ? 9.189 -22.380 -2.202 1.00 98.06 184 LEU A CA 1
ATOM 1469 C C . LEU A 1 184 ? 10.682 -22.668 -2.398 1.00 98.06 184 LEU A C 1
ATOM 1471 O O . LEU A 1 184 ? 11.129 -22.891 -3.519 1.00 98.06 184 LEU A O 1
ATOM 1475 N N . GLU A 1 185 ? 11.463 -22.738 -1.320 1.00 96.62 185 GLU A N 1
ATOM 1476 C CA . GLU A 1 185 ? 12.898 -23.043 -1.405 1.00 96.62 185 GLU A CA 1
ATOM 1477 C C . GLU A 1 185 ? 13.201 -24.471 -1.860 1.00 96.62 185 GLU A C 1
ATOM 1479 O O . GLU A 1 185 ? 14.243 -24.719 -2.468 1.00 96.62 185 GLU A O 1
ATOM 1484 N N . ARG A 1 186 ? 12.293 -25.409 -1.578 1.00 96.81 186 ARG A N 1
ATOM 1485 C CA . ARG A 1 186 ? 12.403 -26.806 -2.016 1.00 96.81 186 ARG A CA 1
ATOM 1486 C C . ARG A 1 186 ? 11.853 -27.019 -3.425 1.00 96.81 186 ARG A C 1
ATOM 1488 O O . ARG A 1 186 ? 12.024 -28.108 -3.971 1.00 96.81 186 ARG A O 1
ATOM 1495 N N . SER A 1 187 ? 11.191 -26.016 -4.004 1.00 97.06 187 SER A N 1
ATOM 1496 C CA . SER A 1 187 ? 10.631 -26.119 -5.348 1.00 97.06 187 SER A CA 1
ATOM 1497 C C . SER A 1 187 ? 11.744 -26.264 -6.395 1.00 97.06 187 SER A C 1
ATOM 1499 O O . SER A 1 187 ? 12.763 -25.560 -6.323 1.00 97.06 187 SER A O 1
ATOM 1501 N N . PRO A 1 188 ? 11.579 -27.145 -7.401 1.00 96.62 188 PRO A N 1
ATOM 1502 C CA . PRO A 1 188 ? 12.480 -27.203 -8.546 1.00 96.62 188 PRO A CA 1
ATOM 1503 C C . PRO A 1 188 ? 12.327 -25.985 -9.473 1.00 96.62 188 PRO A C 1
ATOM 1505 O O . PRO A 1 188 ? 13.240 -25.721 -10.260 1.00 96.62 188 PRO A O 1
ATOM 1508 N N . ASP A 1 189 ? 11.257 -25.194 -9.342 1.00 97.81 189 ASP A N 1
ATOM 1509 C CA . ASP A 1 189 ? 11.043 -23.982 -10.133 1.00 97.81 189 ASP A CA 1
ATOM 1510 C C . ASP A 1 189 ? 11.943 -22.814 -9.679 1.00 97.81 189 ASP A C 1
ATOM 1512 O O . ASP A 1 189 ? 12.165 -22.580 -8.488 1.00 97.81 189 ASP A O 1
ATOM 1516 N N . TYR A 1 190 ? 12.518 -22.089 -10.643 1.00 95.38 190 TYR A N 1
ATOM 1517 C CA . TYR A 1 190 ? 13.420 -20.970 -10.360 1.00 95.38 190 TYR A CA 1
ATOM 1518 C C . TYR A 1 190 ? 12.690 -19.775 -9.741 1.00 95.38 190 TYR A C 1
ATOM 1520 O O . TYR A 1 190 ? 13.201 -19.193 -8.782 1.00 95.38 190 TYR A O 1
ATOM 1528 N N . HIS A 1 191 ? 11.517 -19.411 -10.263 1.00 96.12 191 HIS A N 1
ATOM 1529 C CA . HIS A 1 191 ? 10.757 -18.275 -9.762 1.00 96.12 191 HIS A CA 1
ATOM 1530 C C . HIS A 1 191 ? 10.212 -18.540 -8.363 1.00 96.12 191 HIS A C 1
ATOM 1532 O O . HIS A 1 191 ? 10.290 -17.636 -7.531 1.00 96.12 191 HIS A O 1
ATOM 1538 N N . ASP A 1 192 ? 9.785 -19.768 -8.063 1.00 97.94 192 ASP A N 1
ATOM 1539 C CA . ASP A 1 192 ? 9.406 -20.162 -6.703 1.00 97.94 192 ASP A CA 1
ATOM 1540 C C . ASP A 1 192 ? 10.544 -19.886 -5.712 1.00 97.94 192 ASP A C 1
ATOM 1542 O O . ASP A 1 192 ? 10.362 -19.161 -4.730 1.00 97.94 192 ASP A O 1
ATOM 1546 N N . ARG A 1 193 ? 11.756 -20.382 -6.004 1.00 97.75 193 ARG A N 1
ATOM 1547 C CA . ARG A 1 193 ? 12.924 -20.157 -5.138 1.00 97.75 193 ARG A CA 1
ATOM 1548 C C . ARG A 1 193 ? 13.263 -18.674 -4.995 1.00 97.75 193 ARG A C 1
ATOM 1550 O O . ARG A 1 193 ? 13.593 -18.236 -3.896 1.00 97.75 193 ARG A O 1
ATOM 1557 N N . GLN A 1 194 ? 13.171 -17.896 -6.074 1.00 96.19 194 GLN A N 1
ATOM 1558 C CA . GLN A 1 194 ? 13.397 -16.447 -6.027 1.00 96.19 194 GLN A CA 1
ATOM 1559 C C . GLN A 1 194 ? 12.350 -15.728 -5.163 1.00 96.19 194 GLN A C 1
ATOM 1561 O O . GLN A 1 194 ? 12.714 -14.882 -4.350 1.00 96.19 194 GLN A O 1
ATOM 1566 N N . VAL A 1 195 ? 11.067 -16.093 -5.269 1.00 96.81 195 VAL A N 1
ATOM 1567 C CA . VAL A 1 195 ? 10.014 -15.569 -4.383 1.00 96.81 195 VAL A CA 1
ATOM 1568 C C . VAL A 1 195 ? 10.322 -15.917 -2.926 1.00 96.81 195 VAL A C 1
ATOM 1570 O O . VAL A 1 195 ? 10.241 -15.038 -2.072 1.00 96.81 195 VAL A O 1
ATOM 1573 N N . GLY A 1 196 ? 10.748 -17.152 -2.638 1.00 96.44 196 GLY A N 1
ATOM 1574 C CA . GLY A 1 196 ? 11.167 -17.565 -1.294 1.00 96.44 196 GLY A CA 1
ATOM 1575 C C . GLY A 1 196 ? 12.328 -16.728 -0.736 1.00 96.44 196 GLY A C 1
ATOM 1576 O O . GLY A 1 196 ? 12.289 -16.311 0.422 1.00 96.44 196 GLY A O 1
ATOM 1577 N N . GLN A 1 197 ? 13.330 -16.413 -1.563 1.00 94.19 197 GLN A N 1
ATOM 1578 C CA . GLN A 1 197 ? 14.455 -15.543 -1.186 1.00 94.19 197 GLN A CA 1
ATOM 1579 C C . GLN A 1 197 ? 14.007 -14.101 -0.909 1.00 94.19 197 GLN A C 1
ATOM 1581 O O . GLN A 1 197 ? 14.389 -13.523 0.109 1.00 94.19 197 GLN A O 1
ATOM 1586 N N . ILE A 1 198 ? 13.147 -13.532 -1.760 1.00 92.31 198 ILE A N 1
ATOM 1587 C CA . ILE A 1 198 ? 12.600 -12.183 -1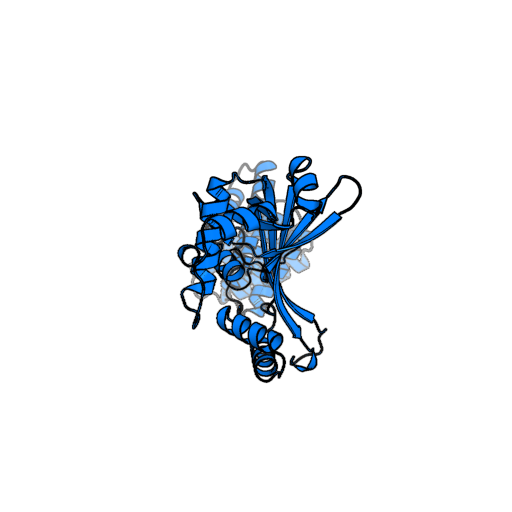.548 1.00 92.31 198 ILE A CA 1
ATOM 1588 C C . ILE A 1 198 ? 11.751 -12.144 -0.273 1.00 92.31 198 ILE A C 1
ATOM 1590 O O . ILE A 1 198 ? 11.883 -11.217 0.522 1.00 92.31 198 ILE A O 1
ATOM 1594 N N . MET A 1 199 ? 10.923 -13.164 -0.032 1.00 93.88 199 MET A N 1
ATOM 1595 C CA . MET A 1 199 ? 10.148 -13.294 1.205 1.00 93.88 199 MET A CA 1
ATOM 1596 C C . MET A 1 199 ? 11.044 -13.297 2.451 1.00 93.88 199 MET A C 1
ATOM 1598 O O . MET A 1 199 ? 10.719 -12.634 3.438 1.00 93.88 199 MET A O 1
ATOM 1602 N N . LYS A 1 200 ? 12.184 -14.000 2.415 1.00 91.12 200 LYS A N 1
ATOM 1603 C CA . LYS A 1 200 ? 13.168 -13.970 3.509 1.00 91.12 200 LYS A CA 1
ATOM 1604 C C . LYS A 1 200 ? 13.761 -12.580 3.708 1.00 91.12 200 LYS A C 1
ATOM 1606 O O . LYS A 1 200 ? 13.844 -12.127 4.844 1.00 91.12 200 LYS A O 1
ATOM 1611 N N . HIS A 1 201 ? 14.153 -11.916 2.623 1.00 86.38 201 HIS A N 1
ATOM 1612 C CA . HIS A 1 201 ? 14.784 -10.599 2.684 1.00 86.38 201 HIS A CA 1
ATOM 1613 C C . HIS A 1 201 ? 13.829 -9.506 3.184 1.00 86.38 201 HIS A C 1
ATOM 1615 O O . HIS A 1 201 ? 14.204 -8.707 4.034 1.00 86.38 201 HIS A O 1
ATOM 1621 N N . LEU A 1 202 ? 12.579 -9.506 2.708 1.00 82.12 202 LEU A N 1
ATOM 1622 C CA . LEU A 1 202 ? 11.544 -8.574 3.169 1.00 82.12 202 LEU A CA 1
ATOM 1623 C C . LEU A 1 202 ? 11.135 -8.814 4.630 1.00 82.12 202 LEU A C 1
ATOM 1625 O O . LEU A 1 202 ? 10.599 -7.907 5.268 1.00 82.12 202 LEU A O 1
ATOM 1629 N N . GLY A 1 203 ? 11.368 -10.028 5.137 1.00 76.00 203 GLY A N 1
ATOM 1630 C CA . GLY A 1 203 ? 10.927 -10.477 6.449 1.00 76.00 203 GLY A CA 1
ATOM 1631 C C . GLY A 1 203 ? 9.418 -10.713 6.517 1.00 76.00 203 GLY A C 1
ATOM 1632 O O . GLY A 1 203 ? 8.626 -10.165 5.742 1.00 76.00 203 GLY A O 1
ATOM 1633 N N . HIS A 1 204 ? 8.995 -11.539 7.476 1.00 72.06 204 HIS A N 1
ATOM 1634 C CA . HIS A 1 204 ? 7.589 -11.542 7.863 1.00 72.06 204 HIS A CA 1
ATOM 1635 C C . HIS A 1 204 ? 7.297 -10.183 8.485 1.00 72.06 204 HIS A C 1
ATOM 1637 O O . HIS A 1 204 ? 7.953 -9.791 9.450 1.00 72.06 204 HIS A O 1
ATOM 1643 N N . LYS A 1 205 ? 6.324 -9.452 7.940 1.00 62.50 205 LYS A N 1
ATOM 1644 C CA . LYS A 1 205 ? 5.788 -8.280 8.629 1.00 62.50 205 LYS A CA 1
ATOM 1645 C C . LYS A 1 205 ? 4.907 -8.804 9.767 1.00 62.50 205 LYS A C 1
ATOM 1647 O O . LYS A 1 205 ? 3.685 -8.815 9.649 1.00 62.50 205 LYS A O 1
ATOM 1652 N N . THR A 1 206 ? 5.542 -9.292 10.836 1.00 44.44 206 THR A N 1
ATOM 1653 C CA . THR A 1 206 ? 4.894 -9.541 12.124 1.00 44.44 206 THR A CA 1
ATOM 1654 C C . THR A 1 206 ? 4.186 -8.256 12.529 1.00 44.44 206 THR A C 1
ATOM 1656 O O . THR A 1 206 ? 4.703 -7.159 12.299 1.00 44.44 206 THR A O 1
ATOM 1659 N N . GLU A 1 207 ? 2.977 -8.375 13.072 1.00 42.00 207 GLU A N 1
ATOM 1660 C CA . GLU A 1 207 ? 2.244 -7.245 13.643 1.00 42.00 207 GLU A CA 1
ATOM 1661 C C . GLU A 1 207 ? 3.203 -6.379 14.475 1.00 42.00 207 GLU A C 1
ATOM 1663 O O . GLU A 1 207 ? 3.799 -6.839 15.447 1.00 42.00 207 GLU A O 1
ATOM 1668 N N . GLY A 1 208 ? 3.446 -5.155 14.001 1.00 35.09 208 GLY A N 1
ATOM 1669 C CA . GLY A 1 208 ? 4.597 -4.361 14.433 1.00 35.09 208 GLY A CA 1
ATOM 1670 C C . GLY A 1 208 ? 5.013 -3.258 13.461 1.00 35.09 208 GLY A C 1
ATOM 1671 O O . GLY A 1 208 ? 5.601 -2.269 13.883 1.00 35.09 208 GLY A O 1
ATOM 1672 N N . ALA A 1 209 ? 4.614 -3.318 12.187 1.00 34.38 209 ALA A N 1
ATOM 1673 C CA . ALA A 1 209 ? 4.382 -2.078 11.465 1.00 34.38 209 ALA A CA 1
ATOM 1674 C C . ALA A 1 209 ? 3.046 -1.556 11.974 1.00 34.38 209 ALA A C 1
ATOM 1676 O O . ALA A 1 209 ? 1.984 -2.010 11.540 1.00 34.38 209 ALA A O 1
ATOM 1677 N N . GLN A 1 210 ? 3.111 -0.590 12.891 1.00 35.03 210 GLN A N 1
ATOM 1678 C CA . GLN A 1 210 ? 2.200 0.535 12.838 1.00 35.03 210 GLN A CA 1
ATOM 1679 C C . GLN A 1 210 ? 1.755 0.668 11.371 1.00 35.03 210 GLN A C 1
ATOM 1681 O O . GLN A 1 210 ? 2.509 1.087 10.488 1.00 35.03 210 GLN A O 1
ATOM 1686 N N . SER A 1 211 ? 0.477 0.371 11.102 1.00 35.78 211 SER A N 1
ATOM 1687 C CA . SER A 1 211 ? -0.268 1.382 10.379 1.00 35.78 211 SER A CA 1
ATOM 1688 C C . SER A 1 211 ? 0.288 2.670 10.958 1.00 35.78 211 SER A C 1
ATOM 1690 O O . SER A 1 211 ? 0.170 2.851 12.170 1.00 35.78 211 SER A O 1
ATOM 1692 N N . GLN A 1 212 ? 0.969 3.510 10.179 1.00 40.53 212 GLN A N 1
ATOM 1693 C CA . GLN A 1 212 ? 0.799 4.921 10.450 1.00 40.53 212 GLN A CA 1
ATOM 1694 C C . GLN A 1 212 ? -0.724 5.061 10.487 1.00 40.53 212 GLN A C 1
ATOM 1696 O O . GLN A 1 212 ? -1.379 5.207 9.456 1.00 40.53 212 GLN A O 1
ATOM 1701 N N . ALA A 1 213 ? -1.300 4.869 11.684 1.00 47.62 213 ALA A N 1
ATOM 1702 C CA . ALA A 1 213 ? -2.399 5.645 12.138 1.00 47.62 213 ALA A CA 1
ATOM 1703 C C . ALA A 1 213 ? -1.977 7.029 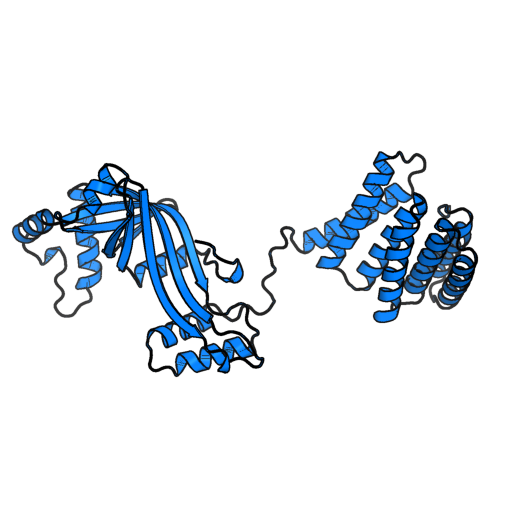11.660 1.00 47.62 213 ALA A C 1
ATOM 1705 O O . ALA A 1 213 ? -0.807 7.397 11.826 1.00 47.62 213 ALA A O 1
ATOM 1706 N N . PRO A 1 214 ? -2.841 7.740 10.937 1.00 56.91 214 PRO A N 1
ATOM 1707 C CA . PRO A 1 214 ? -2.488 9.048 10.390 1.00 56.91 214 PRO A CA 1
ATOM 1708 C C . PRO A 1 214 ? -1.876 9.995 11.447 1.00 56.91 214 PRO A C 1
ATOM 1710 O O . PRO A 1 214 ? -1.336 11.039 11.107 1.00 56.91 214 PRO A O 1
ATOM 1713 N N . ILE A 1 215 ? -1.956 9.605 12.721 1.00 75.38 215 ILE A N 1
ATOM 1714 C CA . ILE A 1 215 ? -1.509 10.256 13.923 1.00 75.38 215 ILE A CA 1
ATOM 1715 C C . ILE A 1 215 ? -0.515 9.325 14.651 1.00 75.38 215 ILE A C 1
ATOM 1717 O O . ILE A 1 215 ? -0.778 8.140 14.856 1.00 75.38 215 ILE A O 1
ATOM 1721 N N . ASP A 1 216 ? 0.634 9.870 15.041 1.00 83.38 216 ASP A N 1
ATOM 1722 C CA . ASP A 1 216 ? 1.667 9.183 15.826 1.00 83.38 216 ASP A CA 1
ATOM 1723 C C . ASP A 1 216 ? 1.155 8.734 17.218 1.00 83.38 216 ASP A C 1
ATOM 1725 O O . ASP A 1 216 ? 0.236 9.333 17.776 1.00 83.38 216 ASP A O 1
ATOM 1729 N N . VAL A 1 217 ? 1.743 7.681 17.806 1.00 79.31 217 VAL A N 1
ATOM 1730 C CA . VAL A 1 217 ? 1.318 7.118 19.110 1.00 79.31 217 VAL A CA 1
ATOM 1731 C C . VAL A 1 217 ? 1.420 8.140 20.242 1.00 79.31 217 VAL A C 1
ATOM 1733 O O . VAL A 1 217 ? 0.526 8.209 21.092 1.00 79.31 217 VAL A O 1
ATOM 1736 N N . GLN A 1 218 ? 2.479 8.951 20.262 1.00 82.06 218 GLN A N 1
ATOM 1737 C CA . GLN A 1 218 ? 2.616 10.006 21.257 1.00 82.06 218 GLN A CA 1
ATOM 1738 C C . GLN A 1 218 ? 1.569 11.094 21.021 1.00 82.06 218 GLN A C 1
ATOM 1740 O O . GLN A 1 218 ? 0.972 11.573 21.982 1.00 82.06 218 GLN A O 1
ATOM 1745 N N . VAL A 1 219 ? 1.268 11.417 19.760 1.00 89.44 219 VAL A N 1
ATOM 1746 C CA . VAL A 1 219 ? 0.200 12.368 19.417 1.00 89.44 219 VAL A CA 1
ATOM 1747 C C . VAL A 1 219 ? -1.173 11.837 19.836 1.00 89.44 219 VAL A C 1
ATOM 1749 O O . VAL A 1 219 ? -1.947 12.584 20.42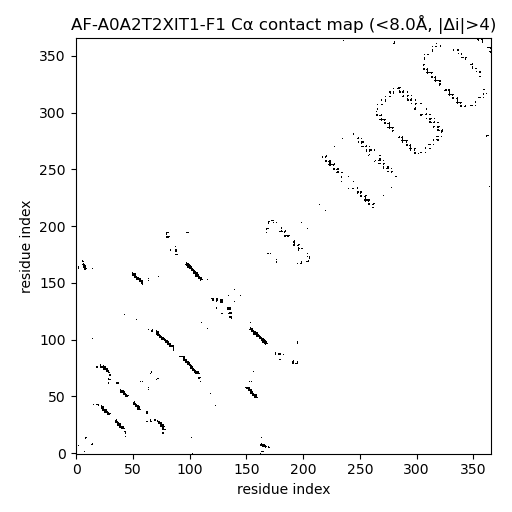4 1.00 89.44 219 VAL A O 1
ATOM 1752 N N . HIS A 1 220 ? -1.470 10.548 19.643 1.00 92.62 220 HIS A N 1
ATOM 1753 C CA . HIS A 1 220 ? -2.684 9.931 20.185 1.00 92.62 220 HIS A CA 1
ATOM 1754 C C . HIS A 1 220 ? -2.768 10.097 21.703 1.00 92.62 220 HIS A C 1
ATOM 1756 O O . HIS A 1 220 ? -3.820 10.468 22.211 1.00 92.62 220 HIS A O 1
ATOM 1762 N N . ARG A 1 221 ? -1.675 9.849 22.432 1.00 90.19 221 ARG A N 1
ATOM 1763 C CA . ARG A 1 221 ? -1.658 9.974 23.895 1.00 90.19 221 ARG A CA 1
ATOM 1764 C C . ARG A 1 221 ? -1.868 11.421 24.346 1.00 90.19 221 ARG A C 1
ATOM 1766 O O . ARG A 1 221 ? -2.638 11.647 25.276 1.00 90.19 221 ARG A O 1
ATOM 1773 N N . THR A 1 222 ? -1.218 12.376 23.681 1.00 94.19 222 THR A N 1
ATOM 1774 C CA . THR A 1 222 ? -1.380 13.811 23.948 1.00 94.19 222 THR A CA 1
ATOM 1775 C C . THR A 1 222 ? -2.816 14.255 23.679 1.00 94.19 222 THR A C 1
ATOM 1777 O O . THR A 1 222 ? -3.470 14.749 24.592 1.00 94.19 222 THR A O 1
ATOM 1780 N N . LEU A 1 223 ? -3.350 13.981 22.483 1.00 96.69 223 LEU A N 1
ATOM 1781 C CA . LEU A 1 223 ? -4.719 14.351 22.115 1.00 96.69 223 LEU A CA 1
ATOM 1782 C C . LEU A 1 223 ? -5.753 13.700 23.036 1.00 96.69 223 LEU A C 1
ATOM 1784 O O . LEU A 1 223 ? -6.707 14.358 23.440 1.00 96.69 223 LEU A O 1
ATOM 1788 N N . ALA A 1 224 ? -5.563 12.433 23.417 1.00 95.69 224 ALA A N 1
ATOM 1789 C CA . ALA A 1 224 ? -6.473 11.760 24.337 1.00 95.69 224 ALA A CA 1
ATOM 1790 C C . ALA A 1 224 ? -6.569 12.491 25.684 1.00 95.69 224 ALA A C 1
ATOM 1792 O O . ALA A 1 224 ? -7.675 12.696 26.184 1.00 95.69 224 ALA A O 1
ATOM 1793 N N . ALA A 1 225 ? -5.431 12.897 26.255 1.00 94.19 225 ALA A N 1
ATOM 1794 C CA . ALA A 1 225 ? -5.376 13.603 27.531 1.00 94.19 225 ALA A CA 1
ATOM 1795 C C . ALA A 1 225 ? -5.881 15.051 27.426 1.00 94.19 225 ALA A C 1
ATOM 1797 O O . ALA A 1 225 ? -6.692 15.474 28.246 1.00 94.19 225 ALA A O 1
ATOM 1798 N N . GLU A 1 226 ? -5.451 15.798 26.408 1.00 97.25 226 GLU A N 1
ATOM 1799 C CA . GLU A 1 226 ? -5.857 17.194 26.209 1.00 97.25 226 GLU A CA 1
ATOM 1800 C C . GLU A 1 226 ? -7.361 17.318 25.961 1.00 97.25 226 GLU A C 1
ATOM 1802 O O . GLU A 1 226 ? -8.021 18.136 26.594 1.00 97.25 226 GLU A O 1
ATOM 1807 N N . LEU A 1 227 ? -7.934 16.457 25.114 1.00 98.38 227 LEU A N 1
ATOM 1808 C CA . LEU A 1 227 ? -9.374 16.452 24.847 1.00 98.38 227 LEU A CA 1
ATOM 1809 C C . LEU A 1 227 ? -10.188 15.971 26.055 1.00 98.38 227 LEU A C 1
ATOM 1811 O O . LEU A 1 227 ? -11.300 16.453 26.272 1.00 98.38 227 LEU A O 1
ATOM 1815 N N . PHE A 1 228 ? -9.641 15.055 26.864 1.00 97.75 228 PHE A N 1
ATOM 1816 C CA . PHE A 1 228 ? -10.271 14.643 28.122 1.00 97.75 228 PHE A CA 1
ATOM 1817 C C . PHE A 1 228 ? -10.367 15.822 29.098 1.00 97.75 228 PHE A C 1
ATOM 1819 O O . PHE A 1 228 ? -11.415 16.021 29.710 1.00 97.75 228 PHE A O 1
ATOM 1826 N N . ASN A 1 229 ? -9.298 16.615 29.213 1.00 96.00 229 ASN A N 1
ATOM 1827 C CA . ASN A 1 229 ? -9.256 17.801 30.069 1.00 96.00 229 ASN A CA 1
ATOM 1828 C C . ASN A 1 229 ? -10.141 18.928 29.522 1.00 96.00 229 ASN A C 1
ATOM 1830 O O . ASN A 1 229 ? -10.929 19.481 30.276 1.00 96.00 229 ASN A O 1
ATOM 1834 N N . LEU A 1 230 ? -10.121 19.182 28.210 1.00 97.06 230 LEU A N 1
ATOM 1835 C CA . LEU A 1 230 ? -11.035 20.135 27.572 1.00 97.06 230 LEU A CA 1
ATOM 1836 C C . LEU A 1 230 ? -12.503 19.777 27.842 1.00 97.06 230 LEU A C 1
ATOM 1838 O O . LEU A 1 230 ? -13.331 20.648 28.093 1.00 97.06 230 LEU A O 1
ATOM 1842 N N . THR A 1 231 ? -12.835 18.485 27.798 1.00 97.81 231 THR A N 1
ATOM 1843 C CA . THR A 1 231 ? -14.185 18.020 28.134 1.00 97.81 231 THR A CA 1
ATOM 1844 C C . THR A 1 231 ? -14.529 18.352 29.586 1.00 97.81 231 THR A C 1
ATOM 1846 O O . THR A 1 231 ? -15.652 18.763 29.857 1.00 97.81 231 THR A O 1
ATOM 1849 N N . TRP A 1 232 ? -13.579 18.220 30.516 1.00 94.81 232 TRP A N 1
ATOM 1850 C CA . TRP A 1 232 ? -13.770 18.627 31.910 1.00 94.81 232 TRP A CA 1
ATOM 1851 C C . TRP A 1 232 ? -13.971 20.133 32.073 1.00 94.81 232 TRP A C 1
ATOM 1853 O O . TRP A 1 232 ? -14.925 20.529 32.738 1.00 94.81 232 TRP A O 1
ATOM 1863 N N . ASP A 1 233 ? -13.162 20.953 31.404 1.00 95.44 233 ASP A N 1
ATOM 1864 C CA . ASP A 1 233 ? -13.311 22.412 31.426 1.00 95.44 233 ASP A CA 1
ATOM 1865 C C . ASP A 1 233 ? -14.714 22.829 30.947 1.00 95.44 233 ASP A C 1
ATOM 1867 O O . ASP A 1 233 ? -15.367 23.694 31.533 1.00 95.44 233 ASP A O 1
ATOM 1871 N N . LEU A 1 234 ? -15.224 22.165 29.901 1.00 96.19 234 LEU A N 1
ATOM 1872 C CA . LEU A 1 234 ? -16.578 22.390 29.391 1.00 96.19 234 LEU A CA 1
ATOM 1873 C C . LEU A 1 234 ? -17.653 21.890 30.362 1.00 96.19 234 LEU A C 1
ATOM 1875 O O . LEU A 1 234 ? -18.654 22.578 30.559 1.00 96.19 234 LEU A O 1
ATOM 1879 N N . ILE A 1 235 ? -17.455 20.730 30.993 1.00 93.88 235 ILE A N 1
ATOM 1880 C CA . ILE A 1 235 ? -18.353 20.194 32.026 1.00 93.88 235 ILE A CA 1
ATOM 1881 C C . ILE A 1 235 ? -18.509 21.205 33.176 1.00 93.88 235 ILE A C 1
ATOM 1883 O O . ILE A 1 235 ? -19.636 21.446 33.614 1.00 93.88 235 ILE A O 1
ATOM 1887 N N . GLU A 1 236 ? -17.424 21.836 33.624 1.00 92.00 236 GLU A N 1
ATOM 1888 C CA . GLU A 1 236 ? -17.420 22.779 34.754 1.00 92.00 236 GLU A CA 1
ATOM 1889 C C . GLU A 1 236 ? -17.909 24.193 34.399 1.00 92.00 236 GLU A C 1
ATOM 1891 O O . GLU A 1 236 ? -18.303 24.955 35.287 1.00 92.00 236 GLU A O 1
ATOM 1896 N N . LYS A 1 237 ? -17.946 24.545 33.110 1.00 92.44 237 LYS A N 1
ATOM 1897 C CA . LYS A 1 237 ? -18.444 25.843 32.639 1.00 92.44 237 LYS A CA 1
ATOM 1898 C C . LYS A 1 237 ? -19.923 26.047 33.005 1.00 92.44 237 LYS A C 1
ATOM 1900 O O . LYS A 1 237 ? -20.782 25.233 32.665 1.00 92.44 237 LYS A O 1
ATOM 1905 N N . THR A 1 238 ? -20.234 27.158 33.676 1.00 88.31 238 THR A N 1
ATOM 1906 C CA . THR A 1 238 ? -21.576 27.458 34.217 1.00 88.31 238 THR A CA 1
ATOM 1907 C C . THR A 1 238 ? -22.527 28.115 33.214 1.00 88.31 238 THR A C 1
ATOM 1909 O O . THR A 1 238 ? -23.741 28.037 33.390 1.00 88.31 238 THR A O 1
ATOM 1912 N N . ASP A 1 239 ? -22.002 28.725 32.152 1.00 91.88 239 ASP A N 1
ATOM 1913 C CA . ASP A 1 239 ? -22.733 29.440 31.101 1.00 91.88 239 ASP A CA 1
ATOM 1914 C C . ASP A 1 239 ? -22.587 28.759 29.725 1.00 91.88 239 ASP A C 1
ATOM 1916 O O . ASP A 1 239 ? -22.398 29.418 28.700 1.00 91.88 239 ASP A O 1
ATOM 1920 N N . ARG A 1 240 ? -22.657 27.418 29.685 1.00 93.62 240 ARG A N 1
ATOM 1921 C CA . ARG A 1 240 ? -22.586 26.659 28.425 1.00 93.62 240 ARG A CA 1
ATOM 1922 C C . ARG A 1 240 ? -23.690 27.059 27.444 1.00 93.62 240 ARG A C 1
ATOM 1924 O O . ARG A 1 240 ? -24.874 27.105 27.774 1.00 93.62 240 ARG A O 1
ATOM 1931 N N . THR A 1 241 ? -23.277 27.285 26.205 1.00 96.31 241 THR A N 1
ATOM 1932 C CA . THR A 1 241 ? -24.138 27.440 25.031 1.00 96.31 241 THR A CA 1
ATOM 1933 C C . THR A 1 241 ? -24.353 26.093 24.333 1.00 96.31 241 THR A C 1
ATOM 1935 O O . THR A 1 241 ? -23.630 25.133 24.583 1.00 96.31 241 THR A O 1
ATOM 1938 N N . ALA A 1 242 ? -25.284 26.026 23.376 1.00 94.81 242 ALA A N 1
ATOM 1939 C CA . ALA A 1 242 ? -25.459 24.827 22.547 1.00 94.81 242 ALA A CA 1
ATOM 1940 C C . ALA A 1 242 ? -24.181 24.438 21.769 1.00 94.81 242 ALA A C 1
ATOM 1942 O O . ALA A 1 242 ? -23.922 23.260 21.554 1.00 94.81 242 ALA A O 1
ATOM 1943 N N . ILE A 1 243 ? -23.357 25.424 21.389 1.00 96.31 243 ILE A N 1
ATOM 1944 C CA . ILE A 1 243 ? -22.065 25.181 20.728 1.00 96.31 243 ILE A CA 1
ATOM 1945 C C . ILE A 1 243 ? -21.075 24.539 21.708 1.00 96.31 243 ILE A C 1
ATOM 1947 O O . ILE A 1 243 ? -20.348 23.623 21.327 1.00 96.31 243 ILE A O 1
ATOM 1951 N N . ASP A 1 244 ? -21.063 24.989 22.968 1.00 97.12 244 ASP A N 1
ATOM 1952 C CA . ASP A 1 244 ? -20.236 24.375 24.013 1.00 97.12 244 ASP A CA 1
ATOM 1953 C C . ASP A 1 244 ? -20.664 22.920 24.270 1.00 97.12 244 ASP A C 1
ATOM 1955 O O . ASP A 1 244 ? -19.807 22.052 24.426 1.00 97.12 244 ASP A O 1
ATOM 1959 N N . ASP A 1 245 ? -21.971 22.634 24.265 1.00 96.69 245 ASP A N 1
ATOM 1960 C CA . ASP A 1 245 ? -22.499 21.274 24.422 1.00 96.69 245 ASP A CA 1
ATOM 1961 C C . ASP A 1 245 ? -22.079 20.354 23.260 1.00 96.69 245 ASP A C 1
ATOM 1963 O O . ASP A 1 245 ? -21.616 19.233 23.494 1.00 96.69 245 ASP A O 1
ATOM 1967 N N . ASP A 1 246 ? -22.159 20.830 22.012 1.00 97.12 246 ASP A N 1
ATOM 1968 C CA . ASP A 1 246 ? -21.676 20.085 20.842 1.00 97.12 246 ASP A CA 1
ATOM 1969 C C . ASP A 1 246 ? -20.162 19.835 20.921 1.00 97.12 246 ASP A C 1
ATOM 1971 O O . ASP A 1 246 ? -19.685 18.726 20.654 1.00 97.12 246 ASP A O 1
ATOM 1975 N N . GLN A 1 247 ? -19.384 20.845 21.322 1.00 97.56 247 GLN A N 1
ATOM 1976 C CA . GLN A 1 247 ? -17.939 20.710 21.493 1.00 97.56 247 GLN A CA 1
ATOM 1977 C C . GLN A 1 247 ? -17.591 19.714 22.604 1.00 97.56 247 GLN A C 1
ATOM 1979 O O . GLN A 1 247 ? -16.680 18.906 22.427 1.00 97.56 247 GLN A O 1
ATOM 1984 N N . MET A 1 248 ? -18.338 19.720 23.709 1.00 97.62 248 MET A N 1
ATOM 1985 C CA . MET A 1 248 ? -18.168 18.800 24.833 1.00 97.62 248 MET A CA 1
ATOM 1986 C C . MET A 1 248 ? -18.411 17.347 24.405 1.00 97.62 248 MET A C 1
ATOM 1988 O O . MET A 1 248 ? -17.603 16.469 24.714 1.00 97.62 248 MET A O 1
ATOM 1992 N N . VAL A 1 249 ? -19.475 17.088 23.634 1.00 98.19 249 VAL A N 1
ATOM 1993 C CA . VAL A 1 249 ? -19.746 15.761 23.051 1.00 98.19 249 VAL A CA 1
ATOM 1994 C C . VAL A 1 249 ? -18.605 15.331 22.130 1.00 98.19 249 VAL A C 1
ATOM 1996 O O . VAL A 1 249 ? -18.080 14.224 22.269 1.00 98.19 249 VAL A O 1
ATOM 1999 N N . ASN A 1 250 ? -18.194 16.202 21.209 1.00 98.44 250 ASN A N 1
ATOM 2000 C CA . ASN A 1 250 ? -17.160 15.879 20.228 1.00 98.44 250 ASN A CA 1
ATOM 2001 C C . ASN A 1 250 ? -15.797 15.615 20.886 1.00 98.44 250 ASN A C 1
ATOM 2003 O O . ASN A 1 250 ? -15.128 14.642 20.533 1.00 98.44 250 ASN A O 1
ATOM 2007 N N . ALA A 1 251 ? -15.404 16.432 21.867 1.00 98.19 251 ALA A N 1
ATOM 2008 C CA . ALA A 1 251 ? -14.150 16.273 22.598 1.00 98.19 251 ALA A CA 1
ATOM 2009 C C . ALA A 1 251 ? -14.117 14.961 23.399 1.00 98.19 251 ALA A C 1
ATOM 2011 O O . ALA A 1 251 ? -13.121 14.236 23.327 1.00 98.19 251 ALA A O 1
ATOM 2012 N N . ALA A 1 252 ? -15.216 14.597 24.071 1.00 98.56 252 ALA A N 1
ATOM 2013 C CA . ALA A 1 252 ? -15.312 13.353 24.837 1.00 98.56 252 ALA A CA 1
ATOM 2014 C C . ALA A 1 252 ? -15.152 12.111 23.941 1.00 98.56 252 ALA A C 1
ATOM 2016 O O . ALA A 1 252 ? -14.368 11.203 24.238 1.00 98.56 252 ALA A O 1
ATOM 2017 N N . HIS A 1 253 ? -15.860 12.084 22.805 1.00 98.69 253 HIS A N 1
ATOM 2018 C CA . HIS A 1 253 ? -15.764 10.989 21.832 1.00 98.69 253 HIS A CA 1
ATOM 2019 C C . HIS A 1 253 ? -14.381 10.901 21.196 1.00 98.69 253 HIS A C 1
ATOM 2021 O O . HIS A 1 253 ? -13.822 9.806 21.096 1.00 98.69 253 HIS A O 1
ATOM 2027 N N . ALA A 1 254 ? -13.805 12.039 20.805 1.00 98.12 254 ALA A N 1
ATOM 2028 C CA . ALA A 1 254 ? -12.464 12.088 20.240 1.00 98.12 254 ALA A CA 1
ATOM 2029 C C . ALA A 1 254 ? -11.416 11.598 21.255 1.00 98.12 254 ALA A C 1
ATOM 2031 O O . ALA A 1 254 ? -10.610 10.727 20.923 1.00 98.12 254 ALA A O 1
ATOM 2032 N N . SER A 1 255 ? -11.481 12.053 22.512 1.00 98.44 255 SER A N 1
ATOM 2033 C CA . SER A 1 255 ? -10.608 11.575 23.592 1.00 98.44 255 SER A CA 1
ATOM 2034 C C . SER A 1 255 ? -10.684 10.054 23.757 1.00 98.44 255 SER A C 1
ATOM 2036 O O . SER A 1 255 ? -9.663 9.362 23.685 1.00 98.44 255 SER A O 1
ATOM 2038 N N . ARG A 1 256 ? -11.899 9.504 23.902 1.00 98.06 256 ARG A N 1
ATOM 2039 C CA . ARG A 1 256 ? -12.108 8.055 24.026 1.00 98.06 256 ARG A CA 1
ATOM 2040 C C . ARG A 1 256 ? -11.570 7.305 22.814 1.00 98.06 256 ARG A C 1
ATOM 2042 O O . ARG A 1 256 ? -10.999 6.226 22.972 1.00 98.06 256 ARG A O 1
ATOM 2049 N N . TRP A 1 257 ? -11.768 7.831 21.606 1.00 97.44 257 TRP A N 1
ATOM 2050 C CA . TRP A 1 257 ? -11.248 7.213 20.390 1.00 97.44 257 TRP A CA 1
ATOM 2051 C C . TRP A 1 257 ? -9.719 7.140 20.411 1.00 97.44 257 TRP A C 1
ATOM 2053 O O . TRP A 1 257 ? -9.169 6.066 20.172 1.00 97.44 257 TRP A O 1
ATOM 2063 N N . HIS A 1 258 ? -9.032 8.225 20.785 1.00 96.06 258 HIS A N 1
ATOM 2064 C CA . HIS A 1 258 ? -7.576 8.214 20.912 1.00 96.06 258 HIS A CA 1
ATOM 2065 C C . HIS A 1 258 ? -7.097 7.239 22.000 1.00 96.06 258 HIS A C 1
ATOM 2067 O O . HIS A 1 258 ? -6.135 6.506 21.763 1.00 96.06 258 HIS A O 1
ATOM 2073 N N . TRP A 1 259 ? -7.793 7.127 23.139 1.00 95.50 259 TRP A N 1
ATOM 2074 C CA . TRP A 1 259 ? -7.508 6.069 24.120 1.00 95.50 259 TRP A CA 1
ATOM 2075 C C . TRP A 1 259 ? -7.738 4.657 23.568 1.00 95.50 259 TRP A C 1
ATOM 2077 O O . TRP A 1 259 ? -7.006 3.748 23.940 1.00 95.50 259 TRP A O 1
ATOM 2087 N N . GLY A 1 260 ? -8.671 4.475 22.631 1.00 92.44 260 GLY A N 1
ATOM 2088 C CA . GLY A 1 260 ? -8.849 3.238 21.857 1.00 92.44 260 GLY A CA 1
ATOM 2089 C C . GLY A 1 260 ? -7.600 2.783 21.106 1.00 92.44 260 GLY A C 1
ATOM 2090 O O . GLY A 1 260 ? -7.441 1.593 20.855 1.00 92.44 260 GLY A O 1
ATOM 2091 N N . MET A 1 261 ? -6.715 3.723 20.771 1.00 90.88 261 MET A N 1
ATOM 2092 C CA . MET A 1 261 ? -5.510 3.457 19.990 1.00 90.88 261 MET A CA 1
ATOM 2093 C C . MET A 1 261 ? -4.279 3.191 20.863 1.00 90.88 261 MET A C 1
ATOM 2095 O O . MET A 1 261 ? -3.401 2.440 20.450 1.00 90.88 261 MET A O 1
ATOM 2099 N N . VAL A 1 262 ? -4.180 3.823 22.042 1.00 87.56 262 VAL A N 1
ATOM 2100 C CA . VAL A 1 262 ? -2.940 3.827 22.856 1.00 87.56 262 VAL A CA 1
ATOM 2101 C C . VAL A 1 262 ? -3.143 3.645 24.365 1.00 87.56 262 VAL A C 1
ATOM 2103 O O . VAL A 1 262 ? -2.173 3.666 25.127 1.00 87.56 262 VAL A O 1
ATOM 2106 N N . GLY A 1 263 ? -4.391 3.554 24.819 1.00 87.25 263 GLY A N 1
ATOM 2107 C CA . GLY A 1 263 ? -4.771 3.502 26.227 1.00 87.25 263 GLY A CA 1
ATOM 2108 C C . GLY A 1 263 ? -4.842 2.087 26.794 1.00 87.25 263 GLY A C 1
ATOM 2109 O O . GLY A 1 263 ? -4.820 1.088 26.082 1.00 87.25 263 GLY A O 1
ATOM 2110 N N . THR A 1 264 ? -4.950 2.017 28.116 1.00 93.12 264 THR A N 1
ATOM 2111 C CA . THR A 1 264 ? -5.237 0.781 28.858 1.00 93.12 264 THR A CA 1
ATOM 2112 C C . THR A 1 264 ? -6.752 0.594 29.029 1.00 93.12 264 THR A C 1
ATOM 2114 O O . THR A 1 264 ? -7.502 1.557 28.835 1.00 93.12 264 THR A O 1
ATOM 2117 N N . PRO A 1 265 ? -7.236 -0.581 29.478 1.00 93.50 265 PRO A N 1
ATOM 2118 C CA . PRO A 1 265 ? -8.644 -0.748 29.846 1.00 93.50 265 PRO A CA 1
ATOM 2119 C C . PRO A 1 265 ? -9.165 0.313 30.825 1.00 93.50 265 PRO A C 1
ATOM 2121 O O . PRO A 1 265 ? -10.304 0.754 30.700 1.00 93.50 265 PRO A O 1
ATOM 2124 N N . LEU A 1 266 ? -8.310 0.803 31.732 1.00 93.44 266 LEU A N 1
ATOM 2125 C CA . LEU A 1 266 ? -8.636 1.903 32.639 1.00 93.44 266 LEU A CA 1
ATOM 2126 C C . LEU A 1 266 ? -8.930 3.211 31.886 1.00 93.44 266 LEU A C 1
ATOM 2128 O O . LEU A 1 266 ? -9.901 3.900 32.192 1.00 93.44 266 LEU A O 1
ATOM 2132 N N . ASN A 1 267 ? -8.115 3.551 30.883 1.00 97.69 267 ASN A N 1
ATOM 2133 C CA . ASN A 1 267 ? -8.342 4.737 30.053 1.00 97.69 267 ASN A CA 1
ATOM 2134 C C . ASN A 1 267 ? -9.650 4.622 29.262 1.00 97.69 267 ASN A C 1
ATOM 2136 O O . ASN A 1 267 ? -10.400 5.591 29.177 1.00 97.69 267 ASN A O 1
ATOM 2140 N N . LEU A 1 268 ? -9.938 3.436 28.717 1.00 96.06 268 LEU A N 1
ATOM 2141 C CA . LEU A 1 268 ? -11.184 3.179 27.996 1.00 96.06 268 LEU A CA 1
ATOM 2142 C C . LEU A 1 268 ? -12.395 3.309 28.919 1.00 96.06 268 LEU A C 1
ATOM 2144 O O . LEU A 1 268 ? -13.329 4.027 28.577 1.00 96.06 268 LEU A O 1
ATOM 2148 N N . ALA A 1 269 ? -12.359 2.692 30.103 1.00 97.81 269 ALA A N 1
ATOM 2149 C CA . ALA A 1 269 ? -13.453 2.754 31.068 1.00 97.81 269 ALA A CA 1
ATOM 2150 C C . ALA A 1 269 ? -13.769 4.198 31.485 1.00 97.81 269 ALA A C 1
ATOM 2152 O O . ALA A 1 269 ? -14.939 4.590 31.508 1.00 97.81 269 ALA A O 1
ATOM 2153 N N . ARG A 1 270 ? -12.734 5.012 31.737 1.00 97.94 270 ARG A N 1
ATOM 2154 C CA . ARG A 1 270 ? -12.872 6.441 32.065 1.00 97.94 270 ARG A CA 1
ATOM 2155 C C . ARG A 1 270 ? -13.372 7.279 30.889 1.00 97.94 270 ARG A C 1
ATOM 2157 O O . ARG A 1 270 ? -14.166 8.190 31.100 1.00 97.94 270 ARG A O 1
ATOM 2164 N N . GLY A 1 271 ? -12.948 6.968 29.663 1.00 98.06 271 GLY A N 1
ATOM 2165 C CA . GLY A 1 271 ? -13.446 7.629 28.454 1.00 98.06 271 GLY A CA 1
ATOM 2166 C C . GLY A 1 271 ? -14.931 7.350 28.209 1.00 98.06 271 GLY A C 1
ATOM 2167 O O . GLY A 1 271 ? -15.707 8.278 28.008 1.00 98.06 271 GLY A O 1
ATOM 2168 N N . GLU A 1 272 ? -15.352 6.085 28.300 1.00 98.50 272 GLU A N 1
ATOM 2169 C CA . GLU A 1 272 ? -16.771 5.700 28.206 1.00 98.50 272 GLU A CA 1
ATOM 2170 C C . GLU A 1 272 ? -17.601 6.353 29.327 1.00 98.50 272 GLU A C 1
ATOM 2172 O O . GLU A 1 272 ? -18.687 6.879 29.082 1.00 98.50 272 GLU A O 1
ATOM 2177 N N . TRP A 1 273 ? -17.064 6.399 30.552 1.00 98.44 273 TRP A N 1
ATOM 2178 C CA . TRP A 1 273 ? -17.693 7.098 31.675 1.00 98.44 273 TRP A CA 1
ATOM 2179 C C . TRP A 1 273 ? -17.878 8.599 31.395 1.00 98.44 273 TRP A C 1
ATOM 2181 O O . TRP A 1 273 ? -18.966 9.133 31.622 1.00 98.44 273 TRP A O 1
ATOM 2191 N N . GLN A 1 274 ? -16.863 9.281 30.852 1.00 98.19 274 GLN A N 1
ATOM 2192 C CA . GLN A 1 274 ? -16.944 10.713 30.550 1.00 98.19 274 GLN A CA 1
ATOM 2193 C C . GLN A 1 274 ? -17.976 10.992 29.449 1.00 98.19 274 GLN A C 1
ATOM 2195 O O . GLN A 1 274 ? -18.765 11.924 29.581 1.00 98.19 274 GLN A O 1
ATOM 2200 N N . ILE A 1 275 ? -18.054 10.148 28.413 1.00 98.69 275 ILE A N 1
ATOM 2201 C CA . ILE A 1 275 ? -19.094 10.272 27.378 1.00 98.69 275 ILE A CA 1
ATOM 2202 C C . ILE A 1 275 ? -20.492 10.097 27.987 1.00 98.69 275 ILE A C 1
ATOM 2204 O O . ILE A 1 275 ? -21.392 10.897 27.719 1.00 98.69 275 ILE A O 1
ATOM 2208 N N . SER A 1 276 ? -20.680 9.091 28.848 1.00 98.38 276 SER A N 1
ATOM 2209 C CA . SER A 1 276 ? -21.944 8.901 29.569 1.00 98.38 276 SER A CA 1
ATOM 2210 C C . SER A 1 276 ? -22.323 10.136 30.388 1.00 98.38 276 SER A C 1
ATOM 2212 O O . SER A 1 276 ? -23.482 10.565 30.397 1.00 98.38 276 SER A O 1
ATOM 2214 N N . ARG A 1 277 ? -21.342 10.729 31.077 1.00 96.44 277 ARG A N 1
ATOM 2215 C CA . ARG A 1 277 ? -21.532 11.938 31.877 1.00 96.44 277 ARG A CA 1
ATOM 2216 C C . ARG A 1 277 ? -21.972 13.117 31.016 1.00 96.44 277 ARG A C 1
ATOM 2218 O O . ARG A 1 277 ? -22.954 13.769 31.361 1.00 96.44 277 ARG A O 1
ATOM 2225 N N . VAL A 1 278 ? -21.291 13.351 29.897 1.00 97.38 278 VAL A N 1
ATOM 2226 C CA . VAL A 1 278 ? -21.615 14.417 28.943 1.00 97.38 278 VAL A CA 1
ATOM 2227 C C . VAL A 1 278 ? -23.048 14.280 28.433 1.00 97.38 278 VAL A C 1
ATOM 2229 O O . VAL A 1 278 ? -23.822 15.228 28.538 1.00 97.38 278 VAL A O 1
ATOM 2232 N N . TYR A 1 279 ? -23.450 13.090 27.976 1.00 97.81 279 TYR A N 1
ATOM 2233 C CA . TYR A 1 279 ? -24.822 12.872 27.510 1.00 97.81 279 TYR A CA 1
ATOM 2234 C C . TYR A 1 279 ? -25.871 13.024 28.606 1.00 97.81 279 TYR A C 1
ATOM 2236 O O . TYR A 1 279 ? -26.979 13.486 28.332 1.00 97.81 279 TYR A O 1
ATOM 2244 N N . SER A 1 280 ? -25.519 12.676 29.843 1.00 96.00 280 SER A N 1
ATOM 2245 C CA . SER A 1 280 ? -26.413 12.880 30.976 1.00 96.00 280 SER A CA 1
ATOM 2246 C C . SER A 1 280 ? -26.658 14.365 31.254 1.00 96.00 280 SER A C 1
ATOM 2248 O O . SER A 1 280 ? -27.792 14.749 31.522 1.00 96.00 280 SER A O 1
ATOM 2250 N N . LEU A 1 281 ? -25.617 15.200 31.160 1.00 94.19 281 LEU A N 1
ATOM 2251 C CA . LEU A 1 281 ? -25.712 16.648 31.383 1.00 94.19 281 LEU A CA 1
ATOM 2252 C C . LEU A 1 281 ? -26.593 17.345 30.341 1.00 94.19 281 LEU A C 1
ATOM 2254 O O . LEU A 1 281 ? -27.320 18.270 30.688 1.00 94.19 281 LEU A O 1
ATOM 2258 N N . ILE A 1 282 ? -26.565 16.879 29.091 1.00 94.88 282 ILE A N 1
ATOM 2259 C CA . ILE A 1 282 ? -27.384 17.433 27.999 1.00 94.88 282 ILE A CA 1
ATOM 2260 C C . ILE A 1 282 ? -28.733 16.711 27.825 1.00 94.88 282 ILE A C 1
ATOM 2262 O O . ILE A 1 282 ? -29.427 16.911 26.831 1.00 94.88 282 ILE A O 1
ATOM 2266 N N . GLY A 1 283 ? -29.109 15.832 28.763 1.00 94.31 283 GLY A N 1
ATOM 2267 C CA . GLY A 1 283 ? -30.429 15.194 28.796 1.00 94.31 283 GLY A CA 1
ATOM 2268 C C . GLY A 1 283 ? -30.676 14.108 27.738 1.00 94.31 283 GLY A C 1
ATOM 2269 O O . GLY A 1 283 ? -31.827 13.838 27.396 1.00 94.31 283 GLY A O 1
ATOM 2270 N N . ARG A 1 284 ? -29.632 13.462 27.197 1.00 96.38 284 ARG A N 1
ATOM 2271 C CA . ARG A 1 284 ? -29.758 12.403 26.175 1.00 96.38 284 ARG A CA 1
ATOM 2272 C C . ARG A 1 284 ? -29.601 11.007 26.787 1.00 96.38 284 ARG A C 1
ATOM 2274 O O . ARG A 1 284 ? -28.501 10.466 26.856 1.00 96.38 284 ARG A O 1
ATOM 2281 N N . ALA A 1 285 ? -30.725 10.413 27.184 1.00 95.25 285 ALA A N 1
ATOM 2282 C CA . ALA A 1 285 ? -30.782 9.152 27.933 1.00 95.25 285 ALA A CA 1
ATOM 2283 C C . ALA A 1 285 ? -30.135 7.941 27.232 1.00 95.25 285 ALA A C 1
ATOM 2285 O O . ALA A 1 285 ? -29.314 7.250 27.829 1.00 95.25 285 ALA A O 1
ATOM 2286 N N . GLU A 1 286 ? -30.501 7.671 25.975 1.00 97.50 286 GLU A N 1
ATOM 2287 C CA . GLU A 1 286 ? -30.044 6.474 25.251 1.00 97.50 286 GLU A CA 1
ATOM 2288 C C . GLU A 1 286 ? -28.511 6.387 25.140 1.00 97.50 286 GLU A C 1
ATOM 2290 O O . GLU A 1 286 ? -27.948 5.397 25.624 1.00 97.50 286 GLU A O 1
ATOM 2295 N N . PRO A 1 287 ? -27.802 7.410 24.622 1.00 98.19 287 PRO A N 1
ATOM 2296 C CA . PRO A 1 287 ? -26.354 7.319 24.504 1.00 98.19 287 PRO A CA 1
ATOM 2297 C C . PRO A 1 287 ? -25.666 7.374 25.874 1.00 98.19 287 PRO A C 1
ATOM 2299 O O . PRO A 1 287 ? -24.644 6.712 26.061 1.00 98.19 287 PRO A O 1
ATOM 2302 N N . ALA A 1 288 ? -26.236 8.075 26.865 1.00 98.06 288 ALA A N 1
ATOM 2303 C CA . ALA A 1 288 ? -25.730 8.021 28.236 1.00 98.06 288 ALA A CA 1
ATOM 2304 C C . ALA A 1 288 ? -25.717 6.576 28.757 1.00 98.06 288 ALA A C 1
ATOM 2306 O O . ALA A 1 288 ? -24.683 6.080 29.201 1.00 98.06 288 ALA A O 1
ATOM 2307 N N . LEU A 1 289 ? -26.834 5.856 28.616 1.00 98.06 289 LEU A N 1
ATOM 2308 C CA . LEU A 1 289 ? -26.942 4.480 29.094 1.00 98.06 289 LEU A CA 1
ATOM 2309 C C . LEU A 1 289 ? -26.029 3.522 28.323 1.00 98.06 289 LEU A C 1
ATOM 2311 O O . LEU A 1 289 ? -25.434 2.622 28.920 1.00 98.06 289 LEU A O 1
ATOM 2315 N N . PHE A 1 290 ? -25.903 3.700 27.008 1.00 98.56 290 PHE A N 1
ATOM 2316 C CA . PHE A 1 290 ? -25.005 2.893 26.184 1.00 98.56 290 PHE A CA 1
ATOM 2317 C C . PHE A 1 290 ? -23.553 2.979 26.675 1.00 98.56 290 PHE A C 1
ATOM 2319 O O . PHE A 1 290 ? -22.903 1.954 26.902 1.00 98.56 290 PHE A O 1
ATOM 2326 N N . HIS A 1 291 ? -23.058 4.199 26.881 1.00 98.69 291 HIS A N 1
ATOM 2327 C CA . HIS A 1 291 ? -21.686 4.434 27.315 1.00 98.69 291 HIS A CA 1
ATOM 2328 C C . HIS A 1 291 ? -21.468 4.057 28.793 1.00 98.69 291 HIS A C 1
ATOM 2330 O O . HIS A 1 291 ? -20.433 3.475 29.125 1.00 98.69 291 HIS A O 1
ATOM 2336 N N . ALA A 1 292 ? -22.464 4.253 29.667 1.00 98.56 292 ALA A N 1
ATOM 2337 C CA . ALA A 1 292 ? -22.418 3.779 31.053 1.00 98.56 292 ALA A CA 1
ATOM 2338 C C . ALA A 1 292 ? -22.254 2.252 31.136 1.00 98.56 292 ALA A C 1
ATOM 2340 O O . ALA A 1 292 ? -21.383 1.755 31.851 1.00 98.56 292 ALA A O 1
ATOM 2341 N N . LYS A 1 293 ? -23.035 1.500 30.345 1.00 98.62 293 LYS A N 1
ATOM 2342 C CA . LYS A 1 293 ? -22.948 0.031 30.280 1.00 98.62 293 LYS A CA 1
ATOM 2343 C C . LYS A 1 293 ? -21.578 -0.437 29.804 1.00 98.62 293 LYS A C 1
ATOM 2345 O O . LYS A 1 293 ? -21.040 -1.390 30.358 1.00 98.62 293 LYS A O 1
ATOM 2350 N N . LYS A 1 294 ? -20.999 0.237 28.804 1.00 98.38 294 LYS A N 1
ATOM 2351 C CA . LYS A 1 294 ? -19.642 -0.064 28.325 1.00 98.38 294 LYS A CA 1
ATOM 2352 C C . LYS A 1 294 ? -18.578 0.204 29.380 1.00 98.38 294 LYS A C 1
ATOM 2354 O O . LYS A 1 294 ? -17.699 -0.632 29.559 1.00 98.38 294 LYS A O 1
ATOM 2359 N N . SER A 1 295 ? -18.663 1.336 30.079 1.00 98.56 295 SER A N 1
ATOM 2360 C CA . SER A 1 295 ? -17.752 1.652 31.182 1.00 98.56 295 SER A CA 1
ATOM 2361 C C . SER A 1 295 ? -17.825 0.585 32.279 1.00 98.56 295 SER A C 1
ATOM 2363 O O . SER A 1 295 ? -16.796 0.052 32.689 1.00 98.56 295 SER A O 1
ATOM 2365 N N . LEU A 1 296 ? -19.041 0.189 32.675 1.00 98.50 296 LEU A N 1
ATOM 2366 C CA . LEU A 1 296 ? -19.257 -0.862 33.668 1.00 98.50 296 LEU A CA 1
ATOM 2367 C C . LEU A 1 296 ? -18.708 -2.218 33.214 1.00 98.50 296 LEU A C 1
ATOM 2369 O O . LEU A 1 296 ? -18.011 -2.871 33.988 1.00 98.50 296 LEU A O 1
ATOM 2373 N N . ALA A 1 297 ? -18.978 -2.624 31.971 1.00 98.00 297 ALA A N 1
ATOM 2374 C CA . ALA A 1 297 ? -18.445 -3.862 31.410 1.00 98.00 297 ALA A CA 1
ATOM 2375 C C . ALA A 1 297 ? -16.910 -3.868 31.430 1.00 98.00 297 ALA A C 1
ATOM 2377 O O . ALA A 1 297 ? -16.318 -4.801 31.956 1.00 98.00 297 ALA A O 1
ATOM 2378 N N . LEU A 1 298 ? -16.262 -2.783 30.985 1.00 96.75 298 LEU A N 1
ATOM 2379 C CA . LEU A 1 298 ? -14.802 -2.655 31.033 1.00 96.75 298 LEU A CA 1
ATOM 2380 C C . LEU A 1 298 ? -14.253 -2.757 32.463 1.00 96.75 298 LEU A C 1
ATOM 2382 O O . LEU A 1 298 ? -13.232 -3.409 32.677 1.00 96.75 298 LEU A O 1
ATOM 2386 N N . CYS A 1 299 ? -14.920 -2.144 33.445 1.00 97.81 299 CYS A N 1
ATOM 2387 C CA . CYS A 1 299 ? -14.521 -2.262 34.847 1.00 97.81 299 CYS A CA 1
ATOM 2388 C C . CYS A 1 299 ? -14.618 -3.704 35.362 1.00 97.81 299 CYS A C 1
ATOM 2390 O O . CYS A 1 299 ? -13.704 -4.162 36.047 1.00 97.81 299 CYS A O 1
ATOM 2392 N N . LEU A 1 300 ? -15.699 -4.418 35.037 1.00 96.75 300 LEU A N 1
ATOM 2393 C CA . LEU A 1 300 ? -15.926 -5.793 35.488 1.00 96.75 300 LEU A CA 1
ATOM 2394 C C . LEU A 1 300 ? -14.997 -6.791 34.782 1.00 96.75 300 LEU A C 1
ATOM 2396 O O . LEU A 1 300 ? -14.320 -7.571 35.453 1.00 96.75 300 LEU A O 1
ATOM 2400 N N . ASP A 1 301 ? -14.914 -6.725 33.453 1.00 96.25 301 ASP A N 1
ATOM 2401 C CA . ASP A 1 301 ? -14.143 -7.651 32.617 1.00 96.25 301 ASP A CA 1
ATOM 2402 C C . ASP A 1 301 ? -12.639 -7.570 32.912 1.00 96.25 301 ASP A C 1
ATOM 2404 O O . ASP A 1 301 ? -11.935 -8.581 32.894 1.00 96.25 301 ASP A O 1
ATOM 2408 N N . HIS A 1 302 ? -12.144 -6.371 33.233 1.00 94.94 302 HIS A N 1
ATOM 2409 C CA . HIS A 1 302 ? -10.734 -6.131 33.541 1.00 94.94 302 HIS A CA 1
ATOM 2410 C C . HIS A 1 302 ? -10.432 -5.998 35.038 1.00 94.94 302 HIS A C 1
ATOM 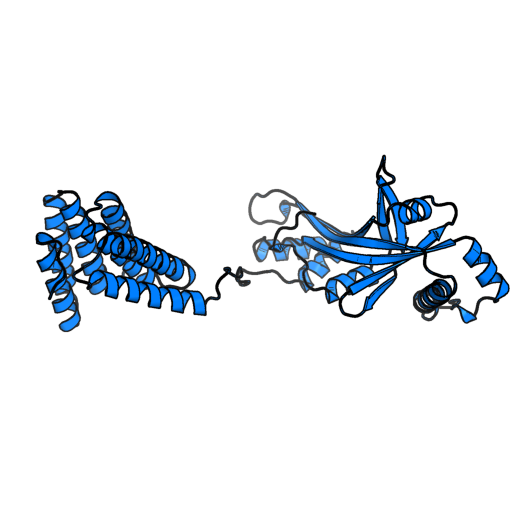2412 O O . HIS A 1 302 ? -9.301 -5.665 35.389 1.00 94.94 302 HIS A O 1
ATOM 2418 N N . GLN A 1 303 ? -11.411 -6.266 35.912 1.00 95.81 303 GLN A N 1
ATOM 2419 C CA . GLN A 1 303 ? -11.260 -6.217 37.374 1.00 95.81 303 GLN A CA 1
ATOM 2420 C C . GLN A 1 303 ? -10.639 -4.897 37.862 1.00 95.81 303 GLN A C 1
ATOM 2422 O O . GLN A 1 303 ? -9.726 -4.877 38.691 1.00 95.81 303 GLN A O 1
ATOM 2427 N N . LEU A 1 304 ? -11.119 -3.778 37.315 1.00 93.88 304 LEU A N 1
ATOM 2428 C CA . LEU A 1 304 ? -10.669 -2.454 37.732 1.00 93.88 304 LEU A CA 1
ATOM 2429 C C . LEU A 1 304 ? -11.091 -2.189 39.186 1.00 93.88 304 LEU A C 1
ATOM 2431 O O . LEU A 1 304 ? -12.092 -2.717 39.672 1.00 93.88 304 LEU A O 1
ATOM 2435 N N . GLY A 1 305 ? -10.299 -1.381 39.894 1.00 93.25 305 GLY A N 1
ATOM 2436 C CA . GLY A 1 305 ? -10.486 -1.147 41.325 1.00 93.25 305 GLY A CA 1
ATOM 2437 C C . GLY A 1 305 ? -11.844 -0.529 41.677 1.00 93.25 305 GLY A C 1
ATOM 2438 O O . GLY A 1 305 ? -12.496 0.112 40.853 1.00 93.25 305 GLY A O 1
ATOM 2439 N N . ASP A 1 306 ? -12.237 -0.659 42.948 1.00 96.12 306 ASP A N 1
ATOM 2440 C CA . ASP A 1 306 ? -13.530 -0.183 43.468 1.00 96.12 306 ASP A CA 1
ATOM 2441 C C . ASP A 1 306 ? -13.808 1.307 43.213 1.00 96.12 306 ASP A C 1
ATOM 2443 O O . ASP A 1 306 ? -14.965 1.720 43.161 1.00 96.12 306 ASP A O 1
ATOM 2447 N N . PHE A 1 307 ? -12.768 2.122 43.033 1.00 95.94 307 PHE A N 1
ATOM 2448 C CA . PHE A 1 307 ? -12.928 3.530 42.685 1.00 95.94 307 PHE A CA 1
ATOM 2449 C C . PHE A 1 307 ? -13.552 3.703 41.292 1.00 95.94 307 PHE A C 1
ATOM 2451 O O . PHE A 1 307 ? -14.614 4.311 41.163 1.00 95.94 307 PHE A O 1
ATOM 2458 N N . ASP A 1 308 ? -12.939 3.122 40.258 1.00 97.06 308 ASP A N 1
ATOM 2459 C CA . ASP A 1 308 ? -13.428 3.216 38.879 1.00 97.06 308 ASP A CA 1
ATOM 2460 C C . ASP A 1 308 ? -14.731 2.423 38.687 1.00 97.06 308 ASP A C 1
ATOM 2462 O O . ASP A 1 308 ? -15.645 2.886 38.004 1.00 97.06 308 ASP A O 1
ATOM 2466 N N . LEU A 1 309 ? -14.874 1.272 39.358 1.00 98.06 309 LEU A N 1
ATOM 2467 C CA . LEU A 1 309 ? -16.131 0.519 39.372 1.00 98.06 309 LEU A CA 1
ATOM 2468 C C . LEU A 1 309 ? -17.271 1.321 40.023 1.00 98.06 309 LEU A C 1
ATOM 2470 O O . LEU A 1 309 ? -18.393 1.331 39.519 1.00 98.06 309 LEU A O 1
ATOM 2474 N N . GLY A 1 310 ? -16.985 2.037 41.114 1.00 97.94 310 GLY A N 1
ATOM 2475 C CA . GLY A 1 310 ? -17.944 2.925 41.763 1.00 97.94 310 GLY A CA 1
ATOM 2476 C C . GLY A 1 310 ? -18.415 4.053 40.845 1.00 97.94 310 GLY A C 1
ATOM 2477 O O . GLY A 1 310 ? -19.615 4.321 40.777 1.00 97.94 310 GLY A O 1
ATOM 2478 N N . PHE A 1 311 ? -17.501 4.660 40.082 1.00 98.12 311 PHE A N 1
ATOM 2479 C CA . PHE A 1 311 ? -17.849 5.667 39.075 1.00 98.12 311 PHE A CA 1
ATOM 2480 C C . PHE A 1 311 ? -18.625 5.089 37.884 1.00 98.12 311 PHE A C 1
ATOM 2482 O O . PHE A 1 311 ? -19.522 5.752 37.367 1.00 98.12 311 PHE A O 1
ATOM 2489 N N . ALA A 1 312 ? -18.364 3.847 37.476 1.00 98.25 312 ALA A N 1
ATOM 2490 C CA . ALA A 1 312 ? -19.163 3.192 36.441 1.00 98.25 312 ALA A CA 1
ATOM 2491 C C . ALA A 1 312 ? -20.627 2.991 36.881 1.00 98.25 312 ALA A C 1
ATOM 2493 O O . ALA A 1 312 ? -21.549 3.268 36.112 1.00 98.25 312 ALA A O 1
ATOM 2494 N N . TYR A 1 313 ? -20.858 2.591 38.137 1.00 98.50 313 TYR A N 1
ATOM 2495 C CA . TYR A 1 313 ? -22.210 2.532 38.706 1.00 98.50 313 TYR A CA 1
ATOM 2496 C C . TYR A 1 313 ? -22.841 3.917 38.874 1.00 98.50 313 TYR A C 1
ATOM 2498 O O . TYR A 1 313 ? -24.031 4.085 38.622 1.00 98.50 313 TYR A O 1
ATOM 2506 N N . GLU A 1 314 ? -22.062 4.933 39.238 1.00 97.88 314 GLU A N 1
ATOM 2507 C CA . GLU A 1 314 ? -22.532 6.320 39.262 1.00 97.88 314 GLU A CA 1
ATOM 2508 C C . GLU A 1 314 ? -23.017 6.775 37.870 1.00 97.88 314 GLU A C 1
ATOM 2510 O O . GLU A 1 314 ? -24.109 7.337 37.761 1.00 97.88 314 GLU A O 1
ATOM 2515 N N . ALA A 1 315 ? -22.276 6.465 36.800 1.00 97.88 315 ALA A N 1
ATOM 2516 C CA . ALA A 1 315 ? -22.693 6.770 35.431 1.00 97.88 315 ALA A CA 1
ATOM 2517 C C . ALA A 1 315 ? -23.975 6.028 35.029 1.00 97.88 315 ALA A C 1
ATOM 2519 O O . ALA A 1 315 ? -24.867 6.639 34.438 1.00 97.88 315 ALA A O 1
ATOM 2520 N N . MET A 1 316 ? -24.103 4.747 35.392 1.00 98.38 316 MET A N 1
ATOM 2521 C CA . MET A 1 316 ? -25.337 3.976 35.190 1.00 98.38 316 MET A CA 1
ATOM 2522 C C . MET A 1 316 ? -26.525 4.623 35.904 1.00 98.38 316 MET A C 1
ATOM 2524 O O . MET A 1 316 ? -27.575 4.822 35.296 1.00 98.38 316 MET A O 1
ATOM 2528 N N . ALA A 1 317 ? -26.349 5.008 37.170 1.00 97.75 317 ALA A N 1
ATOM 2529 C CA . ALA A 1 317 ? -27.397 5.652 37.949 1.00 97.75 317 ALA A CA 1
ATOM 2530 C C . ALA A 1 317 ? -27.853 6.969 37.311 1.00 97.75 317 ALA A C 1
ATOM 2532 O O . ALA A 1 317 ? -29.052 7.230 37.205 1.00 97.75 317 ALA A O 1
ATOM 2533 N N . ARG A 1 318 ? -26.903 7.786 36.848 1.00 96.75 318 ARG A N 1
ATOM 2534 C CA . ARG A 1 318 ? -27.200 9.058 36.191 1.00 96.75 318 ARG A CA 1
ATOM 2535 C C . ARG A 1 318 ? -27.914 8.867 34.855 1.00 96.75 318 ARG A C 1
ATOM 2537 O O . ARG A 1 318 ? -28.905 9.547 34.606 1.00 96.75 318 ARG A O 1
ATOM 2544 N N . ALA A 1 319 ? -27.478 7.911 34.039 1.00 97.12 319 ALA A N 1
ATOM 2545 C CA . ALA A 1 319 ? -28.146 7.581 32.785 1.00 97.12 319 ALA A CA 1
ATOM 2546 C C . ALA A 1 319 ? -29.591 7.093 33.010 1.00 97.12 319 ALA A C 1
ATOM 2548 O O . ALA A 1 319 ? -30.506 7.569 32.338 1.00 97.12 319 ALA A O 1
ATOM 2549 N N . CYS A 1 320 ? -29.817 6.221 34.002 1.00 96.94 320 CYS A N 1
ATOM 2550 C CA . CYS A 1 320 ? -31.159 5.793 34.414 1.00 96.94 320 CYS A CA 1
ATOM 2551 C C . CYS A 1 320 ? -32.022 6.979 34.873 1.00 96.94 320 CYS A C 1
ATOM 2553 O O . CYS A 1 320 ? -33.180 7.085 34.471 1.00 96.94 320 CYS A O 1
ATOM 2555 N N . ALA A 1 321 ? -31.458 7.913 35.648 1.00 95.38 321 ALA A N 1
ATOM 2556 C CA . ALA A 1 321 ? -32.169 9.115 36.082 1.00 95.38 321 ALA A CA 1
ATOM 2557 C C . ALA A 1 321 ? -32.628 9.978 34.893 1.00 95.38 321 ALA A C 1
ATOM 2559 O O . ALA A 1 321 ? -33.782 10.400 34.862 1.00 95.38 321 ALA A O 1
ATOM 2560 N N . VAL A 1 322 ? -31.763 10.183 33.893 1.00 94.81 322 VAL A N 1
ATOM 2561 C CA . VAL A 1 322 ? -32.095 10.930 32.664 1.00 94.81 322 VAL A CA 1
ATOM 2562 C C . VAL A 1 322 ? -33.153 10.204 31.827 1.00 94.81 322 VAL A C 1
ATOM 2564 O O . VAL A 1 322 ? -33.990 10.847 31.201 1.00 94.81 322 VAL A O 1
ATOM 2567 N N . GLN A 1 323 ? -33.162 8.870 31.842 1.00 95.12 323 GLN A N 1
ATOM 2568 C CA . GLN A 1 323 ? -34.195 8.060 31.190 1.00 95.12 323 GLN A CA 1
ATOM 2569 C C . GLN A 1 323 ? -35.547 8.068 31.934 1.00 95.12 323 GLN A C 1
ATOM 2571 O O . GLN A 1 323 ? -36.565 7.696 31.351 1.00 95.12 323 GLN A O 1
ATOM 2576 N N . GLY A 1 324 ? -35.574 8.469 33.208 1.00 94.44 324 GLY A N 1
ATOM 2577 C CA . GLY A 1 324 ? -36.747 8.353 34.082 1.00 94.44 324 GLY A CA 1
ATOM 2578 C C . GLY A 1 324 ? -36.900 6.985 34.763 1.00 94.44 324 GLY A C 1
ATOM 2579 O O . GLY A 1 324 ? -37.934 6.715 35.371 1.00 94.44 324 GLY A O 1
ATOM 2580 N N . ASP A 1 325 ? -35.881 6.125 34.700 1.00 95.56 325 ASP A N 1
ATOM 2581 C CA . ASP A 1 325 ? -35.831 4.839 35.403 1.00 95.56 325 ASP A CA 1
ATOM 2582 C C . ASP A 1 325 ? -35.333 5.033 36.846 1.00 95.56 325 ASP A C 1
ATOM 2584 O O . ASP A 1 325 ? -34.141 4.942 37.152 1.00 95.56 325 ASP A O 1
ATOM 2588 N N . LEU A 1 326 ? -36.265 5.344 37.749 1.00 93.81 326 LEU A N 1
ATOM 2589 C CA . LEU A 1 326 ? -35.952 5.620 39.154 1.00 93.81 326 LEU A CA 1
ATOM 2590 C C . LEU A 1 326 ? -35.457 4.380 39.910 1.00 93.81 326 LEU A C 1
ATOM 2592 O O . LEU A 1 326 ? -34.588 4.507 40.769 1.00 93.81 326 LEU A O 1
ATOM 2596 N N . ALA A 1 327 ? -35.974 3.196 39.574 1.00 96.19 327 ALA A N 1
ATOM 2597 C CA . ALA A 1 327 ? -35.561 1.948 40.209 1.00 96.19 327 ALA A CA 1
ATOM 2598 C C . ALA A 1 327 ? -34.113 1.608 39.832 1.00 96.19 327 ALA A C 1
ATOM 2600 O O . ALA A 1 327 ? -33.270 1.438 40.713 1.00 96.19 327 ALA A O 1
ATOM 2601 N N . GLY A 1 328 ? -33.794 1.626 38.531 1.00 95.31 328 GLY A N 1
ATOM 2602 C CA . GLY A 1 328 ? -32.431 1.405 38.054 1.00 95.31 328 GLY A CA 1
ATOM 2603 C C . GLY A 1 328 ? -31.451 2.450 38.584 1.00 95.31 328 GLY A C 1
ATOM 2604 O O . GLY A 1 328 ? -30.318 2.113 38.935 1.00 95.31 328 GLY A O 1
ATOM 2605 N N . ARG A 1 329 ? -31.879 3.711 38.729 1.00 96.25 329 ARG A N 1
ATOM 2606 C CA . ARG A 1 329 ? -31.074 4.752 39.384 1.00 96.25 329 ARG A CA 1
ATOM 2607 C C . ARG A 1 329 ? -30.714 4.364 40.820 1.00 96.25 329 ARG A C 1
ATOM 2609 O O . ARG A 1 329 ? -29.536 4.399 41.174 1.00 96.25 329 ARG A O 1
ATOM 2616 N N . ASP A 1 330 ? -31.703 4.027 41.641 1.00 95.94 330 ASP A N 1
ATOM 2617 C CA . ASP A 1 330 ? -31.509 3.791 43.076 1.00 95.94 330 ASP A CA 1
ATOM 2618 C C . ASP A 1 330 ? -30.673 2.529 43.347 1.00 95.94 330 ASP A C 1
ATOM 2620 O O . ASP A 1 330 ? -29.786 2.546 44.209 1.00 95.94 330 ASP A O 1
ATOM 2624 N N . ASP A 1 331 ? -30.858 1.483 42.539 1.00 97.62 331 ASP A N 1
ATOM 2625 C CA . ASP A 1 331 ? -30.036 0.270 42.583 1.00 97.62 331 ASP A CA 1
ATOM 2626 C C . ASP A 1 331 ? -28.559 0.577 42.293 1.00 97.62 331 ASP A C 1
ATOM 2628 O O . ASP A 1 331 ? -27.660 0.163 43.034 1.00 97.62 331 ASP A O 1
ATOM 2632 N N . ASN A 1 332 ? -28.291 1.361 41.245 1.00 97.88 332 ASN A N 1
ATOM 2633 C CA . ASN A 1 332 ? -26.929 1.737 40.876 1.00 97.88 332 ASN A CA 1
ATOM 2634 C C . ASN A 1 332 ? -26.291 2.705 41.893 1.00 97.88 332 ASN A C 1
ATOM 2636 O O . ASN A 1 332 ? -25.098 2.585 42.174 1.00 97.88 332 ASN A O 1
ATOM 2640 N N . ILE A 1 333 ? -27.065 3.595 42.532 1.00 97.56 333 ILE A N 1
ATOM 2641 C CA . ILE A 1 333 ? -26.587 4.413 43.665 1.00 97.56 333 ILE A CA 1
ATOM 2642 C C . ILE A 1 333 ? -26.122 3.514 44.814 1.00 97.56 333 ILE A C 1
ATOM 2644 O O . ILE A 1 333 ? -25.045 3.730 45.382 1.00 97.56 333 ILE A O 1
ATOM 2648 N N . ALA A 1 334 ? -26.910 2.496 45.167 1.00 97.62 334 ALA A N 1
ATOM 2649 C CA . ALA A 1 334 ? -26.552 1.571 46.235 1.00 97.62 334 ALA A CA 1
ATOM 2650 C C . ALA A 1 334 ? -25.267 0.791 45.903 1.00 97.62 334 ALA A C 1
ATOM 2652 O O . ALA A 1 334 ? -24.412 0.608 46.776 1.00 97.62 334 ALA A O 1
ATOM 2653 N N . LEU A 1 335 ? -25.094 0.369 44.646 1.00 98.19 335 LEU A N 1
ATOM 2654 C CA . LEU A 1 335 ? -23.880 -0.304 44.172 1.00 98.19 335 LEU A CA 1
ATOM 2655 C C . LEU A 1 335 ? -22.653 0.621 44.188 1.00 98.19 335 LEU A C 1
ATOM 2657 O O . LEU A 1 335 ? -21.600 0.216 44.688 1.00 98.19 335 LEU A O 1
ATOM 2661 N N . ALA A 1 336 ? -22.790 1.874 43.745 1.00 97.69 336 ALA A N 1
ATOM 2662 C CA . ALA A 1 336 ? -21.716 2.866 43.809 1.00 97.69 336 ALA A CA 1
ATOM 2663 C C . ALA A 1 336 ? -21.262 3.121 45.259 1.00 97.69 336 ALA A C 1
ATOM 2665 O O . ALA A 1 336 ? -20.064 3.109 45.549 1.00 97.69 336 ALA A O 1
ATOM 2666 N N . LYS A 1 337 ? -22.207 3.258 46.203 1.00 96.94 337 LYS A N 1
ATOM 2667 C CA . LYS A 1 337 ? -21.911 3.432 47.640 1.00 96.94 337 LYS A CA 1
ATOM 2668 C C . LYS A 1 337 ? -21.215 2.213 48.254 1.00 96.94 337 LYS A C 1
ATOM 2670 O O . LYS A 1 337 ? -20.298 2.378 49.059 1.00 96.94 337 LYS A O 1
ATOM 2675 N N . LYS A 1 338 ? -21.595 0.993 47.854 1.00 97.50 338 LYS A N 1
ATOM 2676 C CA . LYS A 1 338 ? -20.893 -0.240 48.263 1.00 97.50 338 LYS A CA 1
ATOM 2677 C C . LYS A 1 338 ? -19.441 -0.255 47.782 1.00 97.50 338 LYS A C 1
ATOM 2679 O O . LYS A 1 338 ? -18.566 -0.634 48.553 1.00 97.50 338 LYS A O 1
ATOM 2684 N N . CYS A 1 339 ? -19.183 0.181 46.548 1.00 96.56 339 CYS A N 1
ATOM 2685 C CA . CYS A 1 339 ? -17.820 0.293 46.025 1.00 96.56 339 CYS A CA 1
ATOM 2686 C C . CYS A 1 339 ? -17.024 1.356 46.795 1.00 96.56 339 CYS A C 1
ATOM 2688 O O . CYS A 1 339 ? -15.924 1.074 47.262 1.00 96.56 339 CYS A O 1
ATOM 2690 N N . ALA A 1 340 ? -17.612 2.534 47.043 1.00 95.50 340 ALA A N 1
ATOM 2691 C CA . ALA A 1 340 ? -16.979 3.604 47.818 1.00 95.50 340 ALA A CA 1
ATOM 2692 C C . ALA A 1 340 ? -16.498 3.129 49.204 1.00 95.50 340 ALA A C 1
ATOM 2694 O O . ALA A 1 340 ? -15.380 3.443 49.610 1.00 95.50 340 ALA A O 1
ATOM 2695 N N . ALA A 1 341 ? -17.290 2.310 49.906 1.00 95.62 341 ALA A N 1
ATOM 2696 C CA . ALA A 1 341 ? -16.913 1.751 51.208 1.00 95.62 341 ALA A CA 1
ATOM 2697 C C . ALA A 1 341 ? -15.643 0.874 51.169 1.00 95.62 341 ALA A C 1
ATOM 2699 O O . ALA A 1 341 ? -14.982 0.716 52.194 1.00 95.62 341 ALA A O 1
ATOM 2700 N N . ARG A 1 342 ? -15.287 0.323 50.001 1.00 96.38 342 ARG A N 1
ATOM 2701 C CA . ARG A 1 342 ? -14.082 -0.494 49.786 1.00 96.38 342 ARG A CA 1
ATOM 2702 C C . ARG A 1 342 ? -12.894 0.297 49.227 1.00 96.38 342 ARG A C 1
ATOM 2704 O O . ARG A 1 342 ? -11.781 -0.220 49.185 1.00 96.38 342 ARG A O 1
ATOM 2711 N N . VAL A 1 343 ? -13.086 1.562 48.843 1.00 94.62 343 VAL A N 1
ATOM 2712 C CA . VAL A 1 343 ? -11.994 2.436 48.389 1.00 94.62 343 VAL A CA 1
ATOM 2713 C C . VAL A 1 343 ? -11.096 2.786 49.577 1.00 94.62 343 VAL A C 1
ATOM 2715 O O . VAL A 1 343 ? -11.522 3.454 50.522 1.00 94.62 343 VAL A O 1
ATOM 2718 N N . GLY A 1 344 ? -9.834 2.349 49.528 1.00 89.06 344 GLY A N 1
ATOM 2719 C CA . GLY A 1 344 ? -8.883 2.513 50.633 1.00 89.06 344 GLY A CA 1
ATOM 2720 C C . GLY A 1 344 ? -8.455 3.960 50.904 1.00 89.06 344 GLY A C 1
ATOM 2721 O O . GLY A 1 344 ? -8.193 4.314 52.050 1.00 89.06 344 GLY A O 1
ATOM 2722 N N . LYS A 1 345 ? -8.414 4.817 49.877 1.00 92.62 345 LYS A N 1
ATOM 2723 C CA . LYS A 1 345 ? -7.979 6.215 49.994 1.00 92.62 345 LYS A CA 1
ATOM 2724 C C . LYS A 1 345 ? -9.164 7.134 50.309 1.00 92.62 345 LYS A C 1
ATOM 2726 O O . LYS A 1 345 ? -10.106 7.225 49.528 1.00 92.62 345 LYS A O 1
ATOM 2731 N N . GLU A 1 346 ? -9.099 7.840 51.439 1.00 93.12 346 GLU A N 1
ATOM 2732 C CA . GLU A 1 346 ? -10.216 8.656 51.949 1.00 93.12 346 GLU A CA 1
ATOM 2733 C C . GLU A 1 346 ? -10.649 9.770 50.988 1.00 93.12 346 GLU A C 1
ATOM 2735 O O . GLU A 1 346 ? -11.843 10.005 50.801 1.00 93.12 346 GLU A O 1
ATOM 2740 N N . SER A 1 347 ? -9.690 10.444 50.347 1.00 90.31 347 SER A N 1
ATOM 2741 C CA . SER A 1 347 ? -9.987 11.516 49.392 1.00 90.31 347 SER A CA 1
ATOM 2742 C C . SER A 1 347 ? -10.720 11.006 48.153 1.00 90.31 347 SER A C 1
ATOM 2744 O O . SER A 1 347 ? -11.686 11.630 47.721 1.00 90.31 347 SER A O 1
ATOM 2746 N N . ASP A 1 348 ? -10.330 9.842 47.638 1.00 91.69 348 ASP A N 1
ATOM 2747 C CA . ASP A 1 348 ? -10.975 9.201 46.490 1.00 91.69 348 ASP A CA 1
ATOM 2748 C C . ASP A 1 348 ? -12.396 8.736 46.859 1.00 91.69 348 ASP A C 1
ATOM 2750 O O . ASP A 1 348 ? -13.352 8.964 46.116 1.00 91.69 348 ASP A O 1
ATOM 2754 N N . ARG A 1 349 ? -12.566 8.158 48.056 1.00 94.12 349 ARG A N 1
ATOM 2755 C CA . ARG A 1 349 ? -13.883 7.775 48.587 1.00 94.12 349 ARG A CA 1
ATOM 2756 C C . ARG A 1 349 ? -14.816 8.977 48.711 1.00 94.12 349 ARG A C 1
ATOM 2758 O O . ARG A 1 349 ? -15.949 8.932 48.233 1.00 94.12 349 ARG A O 1
ATOM 2765 N N . SER A 1 350 ? -14.334 10.046 49.340 1.00 92.38 350 SER A N 1
ATOM 2766 C CA . SER A 1 350 ? -15.092 11.284 49.530 1.00 92.38 350 SER A CA 1
ATOM 2767 C C . SER A 1 350 ? -15.499 11.896 48.189 1.00 92.38 350 SER A C 1
ATOM 2769 O O . SER A 1 350 ? -16.625 12.363 48.034 1.00 92.38 350 SER A O 1
ATOM 2771 N N . TRP A 1 351 ? -14.606 11.851 47.198 1.00 91.69 351 TRP A N 1
ATOM 2772 C CA . TRP A 1 351 ? -14.867 12.362 45.857 1.00 91.69 351 TRP A CA 1
ATOM 2773 C C . TRP A 1 351 ? -15.963 11.588 45.110 1.00 91.69 351 TRP A C 1
ATOM 2775 O O . TRP A 1 351 ? -16.857 12.196 44.512 1.00 91.69 351 TRP A O 1
ATOM 2785 N N . LEU A 1 352 ? -15.935 10.254 45.177 1.00 93.81 352 LEU A N 1
ATOM 2786 C CA . LEU A 1 352 ? -16.976 9.409 44.590 1.00 93.81 352 LEU A CA 1
ATOM 2787 C C . LEU A 1 352 ? -18.339 9.667 45.247 1.00 93.81 352 LEU A C 1
ATOM 2789 O O . LEU A 1 352 ? -19.330 9.863 44.547 1.00 93.81 352 LEU A O 1
ATOM 2793 N N . LEU A 1 353 ? -18.395 9.721 46.582 1.00 94.12 353 LEU A N 1
ATOM 2794 C CA . LEU A 1 353 ? -19.649 9.958 47.304 1.00 94.12 353 LEU A CA 1
ATOM 2795 C C . LEU A 1 353 ? -20.267 11.320 46.961 1.00 94.12 353 LEU A C 1
ATOM 2797 O O . LEU A 1 353 ? -21.454 11.373 46.649 1.00 94.12 353 LEU A O 1
ATOM 2801 N N . LYS A 1 354 ? -19.456 12.386 46.892 1.00 92.75 354 LYS A N 1
ATOM 2802 C CA . LYS A 1 354 ? -19.918 13.710 46.445 1.00 92.75 354 LYS A CA 1
ATOM 2803 C C . LYS A 1 354 ? -20.581 13.663 45.067 1.00 92.75 354 LYS A C 1
ATOM 2805 O O . LYS A 1 354 ? -21.601 14.306 44.860 1.00 92.75 354 LYS A O 1
ATOM 2810 N N . ASN A 1 355 ? -20.023 12.898 44.129 1.00 92.38 355 ASN A N 1
ATOM 2811 C CA . ASN A 1 355 ? -20.595 12.749 42.788 1.00 92.38 355 ASN A CA 1
ATOM 2812 C C . ASN A 1 355 ? -21.906 11.952 42.785 1.00 92.38 355 ASN A C 1
ATOM 2814 O O . ASN A 1 355 ? -22.821 12.272 42.026 1.00 92.38 355 ASN A O 1
ATOM 2818 N N . VAL A 1 356 ? -22.003 10.920 43.624 1.00 93.06 356 VAL A N 1
ATOM 2819 C CA . VAL A 1 356 ? -23.226 10.121 43.779 1.00 93.06 356 VAL A CA 1
ATOM 2820 C C . VAL A 1 356 ? -24.366 10.974 44.347 1.00 93.06 356 VAL A C 1
ATOM 2822 O O . VAL A 1 356 ? -25.504 10.865 43.892 1.00 93.06 356 VAL A O 1
ATOM 2825 N N . ASP A 1 357 ? -24.071 11.873 45.285 1.00 91.06 357 ASP A N 1
ATOM 2826 C CA . ASP A 1 357 ? -25.087 12.721 45.916 1.00 91.06 357 ASP A CA 1
ATOM 2827 C C . ASP A 1 357 ? -25.702 13.750 44.943 1.00 91.06 357 ASP A C 1
ATOM 2829 O O . ASP A 1 357 ? -26.841 14.174 45.134 1.00 91.06 357 ASP A O 1
ATOM 2833 N N . THR A 1 358 ? -25.023 14.083 43.836 1.00 90.00 358 THR A N 1
ATOM 2834 C CA . THR A 1 358 ? -25.556 14.983 42.793 1.00 90.00 358 THR A CA 1
ATOM 2835 C C . THR A 1 358 ? -26.290 14.274 41.655 1.00 90.00 358 THR A C 1
ATOM 2837 O O . THR A 1 358 ? -26.638 14.896 40.647 1.00 90.00 358 THR A O 1
ATOM 2840 N N . ILE A 1 359 ? -26.534 12.963 41.755 1.00 88.44 359 ILE A N 1
ATOM 2841 C CA . ILE A 1 359 ? -27.306 12.238 40.732 1.00 88.44 359 ILE A CA 1
ATOM 2842 C C . ILE A 1 359 ? -28.743 12.771 40.661 1.00 88.44 359 ILE A C 1
ATOM 2844 O O . ILE A 1 359 ? -29.282 12.913 39.568 1.00 88.44 359 ILE A O 1
ATOM 2848 N N . GLN A 1 360 ? -29.355 13.113 41.800 1.00 76.44 360 GLN A N 1
ATOM 2849 C CA . GLN A 1 360 ? -30.745 13.587 41.836 1.00 76.44 360 GLN A CA 1
ATOM 2850 C C . GLN A 1 360 ? -30.928 14.959 41.182 1.00 76.44 360 GLN A C 1
ATOM 2852 O O . GLN A 1 360 ? -31.916 15.176 40.488 1.00 76.44 360 GLN A O 1
ATOM 2857 N N . SER A 1 361 ? -29.977 15.871 41.384 1.00 74.88 361 SER A N 1
ATOM 2858 C CA . SER A 1 361 ? -29.980 17.202 40.770 1.00 74.88 361 SER A CA 1
ATOM 2859 C C . SER A 1 361 ? -29.448 17.202 39.337 1.00 74.88 361 SER A C 1
ATOM 2861 O O . SER A 1 361 ? -29.494 18.238 38.679 1.00 74.88 361 SER A O 1
ATOM 2863 N N . LEU A 1 362 ? -28.883 16.076 38.878 1.00 69.38 362 LEU A N 1
ATOM 2864 C CA . LEU A 1 362 ? -28.104 15.961 37.643 1.00 69.38 362 LEU A CA 1
ATOM 2865 C C 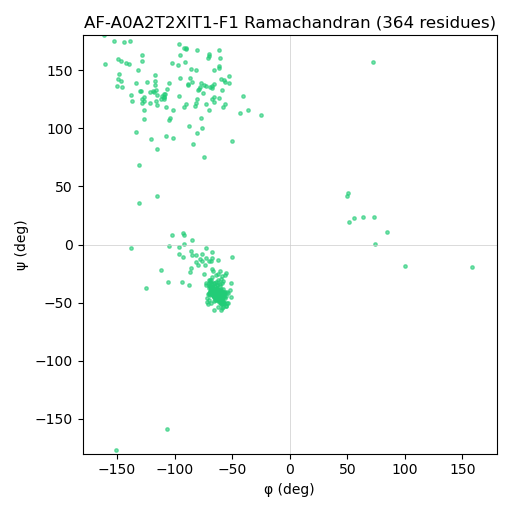. LEU A 1 362 ? -26.973 17.005 37.524 1.00 69.38 362 LEU A C 1
ATOM 2867 O O . LEU A 1 362 ? -26.447 17.225 36.437 1.00 69.38 362 LEU A O 1
ATOM 2871 N N . SER A 1 363 ? -26.559 17.611 38.641 1.00 67.00 363 SER A N 1
ATOM 2872 C CA . SER A 1 363 ? -25.561 18.681 38.681 1.00 67.00 363 SER A CA 1
ATOM 2873 C C . SER A 1 363 ? -24.158 18.149 38.981 1.00 67.00 363 SER A C 1
ATOM 2875 O O . SER A 1 363 ? -23.964 16.973 39.312 1.00 67.00 363 SER A O 1
ATOM 2877 N N . LEU A 1 364 ? -23.158 19.026 38.891 1.00 61.59 364 LEU A N 1
ATOM 2878 C CA . LEU A 1 364 ? -21.819 18.748 39.406 1.00 61.59 364 LEU A CA 1
ATOM 2879 C C . LEU A 1 364 ? -21.745 18.996 40.917 1.00 61.59 364 LEU A C 1
ATOM 2881 O O . LEU A 1 364 ? -22.489 19.843 41.426 1.00 61.59 364 LEU A O 1
ATOM 2885 N N . PRO A 1 365 ? -20.885 18.259 41.639 1.00 59.94 365 PRO A N 1
ATOM 2886 C CA . PRO A 1 365 ? -20.542 18.604 43.012 1.00 59.94 365 PRO A CA 1
ATOM 2887 C C . PRO A 1 365 ? -19.744 19.915 43.031 1.00 59.94 365 PRO A C 1
ATOM 2889 O O . PRO A 1 365 ? -18.862 20.101 42.196 1.00 59.94 365 PRO A O 1
ATOM 2892 N N . GLN A 1 366 ? -20.077 20.807 43.970 1.00 54.25 366 GLN A N 1
ATOM 2893 C CA . GLN A 1 366 ? -19.311 22.030 44.245 1.00 54.25 366 GLN A CA 1
ATOM 2894 C C . GLN A 1 366 ? -18.063 21.756 45.092 1.00 54.25 366 GLN A C 1
ATOM 2896 O O . GLN A 1 366 ? -18.084 20.824 45.943 1.00 54.25 366 GLN A O 1
#